Protein AF-A0A151JQE0-F1 (afdb_monomer)

Foldseek 3Di:
DDDPVPRDDDDLPDPCQVVQVADDAQPQQSGRDHPVVDDDDPCQAQQPRDPNHDPDPPRDDDDPVQQWDQDPPARDTDGPPDDDDPQWDQDPQVRDIDGVPDPSVDDDDDDPPPDDDDDDDDDDDDDDDDDDDDDDDDPPPVPVQEAWEKEKEKDWDWAFPDADPPDPPHTDTDTFKMKIFIDTPVCPPPPPQPDADPQVGRGIDMDGDNHLQVVLCVQQDDGSRYNAYEYEYAQCQVPVVVSNQCCVPPPDPQPFDKDFDDDVSTTQWIDGDRYIYHHCCVVVVDDPQCVCVVVVHDCPDRPDQDQRQQPDPVCPPDDDDDDDLVSRPQVPDDPVPRD

Solvent-accessible surface area (backbone atoms only — not comparable to full-atom values): 21527 Å² total; per-residue (Å²): 116,82,43,81,95,66,82,48,80,66,76,81,90,46,63,61,35,72,66,38,79,77,28,47,62,39,76,91,68,72,44,57,35,38,69,92,76,49,73,89,55,89,62,36,23,91,56,75,64,36,80,64,48,69,89,68,88,84,55,66,80,78,58,70,73,82,51,43,41,68,39,89,90,72,69,44,83,38,46,73,91,51,94,78,62,79,64,53,41,74,38,82,87,77,75,40,80,34,52,71,84,58,65,81,84,74,65,78,82,80,71,85,73,78,80,82,80,89,77,85,85,87,77,91,81,85,90,86,90,83,84,87,81,94,75,94,78,76,86,77,73,80,70,72,57,58,76,40,57,34,40,31,40,41,51,75,46,57,28,51,79,48,59,40,89,98,42,94,84,44,62,40,78,44,74,47,34,26,46,35,41,43,37,34,84,82,42,73,84,47,85,63,54,85,59,69,40,98,71,64,36,70,22,67,46,80,33,61,76,59,17,64,60,55,50,50,53,66,60,61,52,92,56,76,53,41,51,32,33,40,35,37,23,81,51,16,28,82,48,60,49,54,59,51,52,48,40,54,75,77,70,49,91,66,84,55,73,72,48,74,42,68,60,86,91,28,44,53,34,38,34,35,83,56,22,34,42,38,27,45,37,84,80,48,85,64,57,81,85,51,45,42,68,75,72,69,45,70,91,74,68,81,81,73,86,64,44,58,75,54,41,36,86,88,46,74,78,71,82,77,79,87,75,65,53,80,28,48,50,45,88,82,42,57,83,92,68,47,115

Organism: NCBI:txid471704

Mean predicted aligned error: 20.08 Å

Radius of gyration: 30.6 Å; Cα contacts (8 Å, |Δi|>4): 434; chains: 1; bounding box: 75×64×89 Å

Nearest PDB structures (foldseek):
  3iay-assembly1_A  TM=5.192E-01  e=1.402E-02  Saccharomyces cerevisiae
  7uy7-assembly1_E  TM=4.769E-01  e=1.991E-01  Tetrahymena thermophila
  6r9o-assembly1_A  TM=6.282E-01  e=6.424E+00  Saccharomyces cerevisiae S288C
  6hls-assembly1_I  TM=1.448E-01  e=4.820E-01  Saccharomyces cerevisiae S288C

Secondary structure (DSSP, 8-state):
-EEGGGTEE---S-HHHHTTTTSEEETTTTEEE-TTT----TTS-TTT--SSPP--TT-----GGGTEEE-TTT--EEETTS---TTEEEETTTTEEEETT--TT-PPP-----------------------------------TT-EEEEEEEEEEEE---B-TT-SS-BPPEEEEEEEEEEETTTTT---TTSPBTTTB--EEEE-SSHHHHHHHHHHS--SSEEEEEEEESSGGGTHHHHHHHHHHHT----SPPEEEEETTEEEEEEETTEEEEEGGGTS-S-GGGHHHHTT-------PPP-TTT--TTTTT--SSPPPGGGG-GGGS-GGG--

Sequence (339 aa):
MYYECKRHFNPILNVKAAAGSRGGYCVACNMGYRKDRGHRCTKKCPRCHAIPSCESPDAQLINVCESVKICNDCGRFVKLNSKHECEISYCKTCRSLQSSNHFCFMRPLRCKVVTENPGEGTSSATIQEDVTHASENEPKVKDKKRDRVAFVFYDFETRQDETYEGTENVKIHVPTLCVAHQICETCAEIDDMSVRCRWCGVREFIFRDNPVKQFVELVTRTTKCFKKIICIAHNAKAFDAQFILKYLVEESEITEEPRVILNGTKIIVMTVGNTEFIDSVNYLPMRLADLPKAFGLKDTSDKGNFPHLFNTRENQSYIGPILDARYYSPDQMKPEERM

pLDDT: mean 71.63, std 20.28, range [24.19, 98.06]

InterPro domains:
  IPR004868 DNA-directed DNA polymerase, family B, mitochondria/virus [PF03175] (229-334)
  IPR012337 Ribonuclease H-like superfamily [SSF53098] (151-317)
  IPR036397 Ribonuclease H superfamily [G3DSA:3.30.420.10] (145-332)

Structure (mmCIF, N/CA/C/O backbone):
data_AF-A0A151JQE0-F1
#
_entry.id   AF-A0A151JQE0-F1
#
loop_
_atom_site.group_PDB
_atom_site.id
_atom_site.type_symbol
_atom_site.label_atom_id
_atom_site.label_alt_id
_atom_site.label_comp_id
_atom_site.label_asym_id
_atom_site.label_entity_id
_atom_site.label_seq_id
_atom_site.pdbx_PDB_ins_code
_atom_site.Cartn_x
_atom_site.Cartn_y
_atom_site.Cartn_z
_atom_site.occupancy
_atom_site.B_iso_or_equiv
_atom_site.auth_seq_id
_atom_site.auth_comp_id
_atom_site.auth_asym_id
_atom_site.auth_atom_id
_atom_site.pdbx_PDB_model_num
ATOM 1 N N . MET A 1 1 ? -13.590 20.228 37.301 1.00 44.75 1 MET A N 1
ATOM 2 C CA . MET A 1 1 ? -12.883 20.814 38.459 1.00 44.75 1 MET A CA 1
ATOM 3 C C . MET A 1 1 ? -11.654 21.530 37.937 1.00 44.75 1 MET A C 1
ATOM 5 O O . MET A 1 1 ? -10.870 20.904 37.230 1.00 44.75 1 MET A O 1
ATOM 9 N N . TYR A 1 2 ? -11.545 22.828 38.203 1.00 34.66 2 TYR A N 1
ATOM 10 C CA . TYR A 1 2 ? -10.408 23.659 37.812 1.00 34.66 2 TYR A CA 1
ATOM 11 C C . TYR A 1 2 ? -9.238 23.385 38.767 1.00 34.66 2 TYR A C 1
ATOM 13 O O . TYR A 1 2 ? -9.424 23.432 39.980 1.00 34.66 2 TYR A O 1
ATOM 21 N N . TYR A 1 3 ? -8.069 23.028 38.229 1.00 36.81 3 TYR A N 1
ATOM 22 C CA . TYR A 1 3 ? -6.849 22.825 39.015 1.00 36.81 3 TYR A CA 1
ATOM 23 C C . TYR A 1 3 ? -5.955 24.054 38.862 1.00 36.81 3 TYR A C 1
ATOM 25 O O . TYR A 1 3 ? -5.263 24.224 37.855 1.00 36.81 3 TYR A O 1
ATOM 33 N N . GLU A 1 4 ? -5.983 24.902 39.884 1.00 33.91 4 GLU A N 1
ATOM 34 C CA . GLU A 1 4 ? -5.380 26.236 39.896 1.00 33.91 4 GLU A CA 1
ATOM 35 C C . GLU A 1 4 ? -3.857 26.205 39.673 1.00 33.91 4 GLU A C 1
ATOM 37 O O . GLU A 1 4 ? -3.320 27.021 38.928 1.00 33.91 4 GLU A O 1
ATOM 42 N N . CYS A 1 5 ? -3.170 25.168 40.166 1.00 38.44 5 CYS A N 1
ATOM 43 C CA . CYS A 1 5 ? -1.718 25.026 40.009 1.00 38.44 5 CYS A CA 1
ATOM 44 C C . CYS A 1 5 ? -1.245 24.716 38.577 1.00 38.44 5 CYS A C 1
ATOM 46 O O . CYS A 1 5 ? -0.045 24.753 38.325 1.00 38.44 5 CYS A O 1
ATOM 48 N N . LYS A 1 6 ? -2.139 24.350 37.645 1.00 41.25 6 LYS A N 1
ATOM 49 C CA . LYS A 1 6 ? -1.747 23.940 36.280 1.00 41.25 6 LYS A CA 1
ATOM 50 C C . LYS A 1 6 ? -2.365 24.773 35.160 1.00 41.25 6 LYS A C 1
ATOM 52 O O . LYS A 1 6 ? -2.080 24.478 34.005 1.00 41.25 6 LYS A O 1
ATOM 57 N N . ARG A 1 7 ? -3.206 25.773 35.475 1.00 40.00 7 ARG A N 1
ATOM 58 C CA . ARG A 1 7 ? -3.955 26.597 34.495 1.00 40.00 7 ARG A CA 1
ATOM 59 C C . ARG A 1 7 ? -4.549 25.776 33.333 1.00 40.00 7 ARG A C 1
ATOM 61 O O . ARG A 1 7 ? -4.567 26.222 32.193 1.00 40.00 7 ARG A O 1
ATOM 68 N N . HIS A 1 8 ? -5.019 24.559 33.612 1.00 33.91 8 HIS A N 1
ATOM 69 C CA . HIS A 1 8 ? -5.521 23.641 32.591 1.00 33.91 8 HIS A CA 1
ATOM 70 C C . HIS A 1 8 ? -6.847 23.032 33.039 1.00 33.91 8 HIS A C 1
ATOM 72 O O . HIS A 1 8 ? -6.992 22.581 34.180 1.00 33.91 8 HIS A O 1
ATOM 78 N N . PHE A 1 9 ? -7.818 22.987 32.129 1.00 45.75 9 PHE A N 1
ATOM 79 C CA . PHE A 1 9 ? -9.048 22.234 32.332 1.00 45.75 9 PHE A CA 1
ATOM 80 C C . PHE A 1 9 ? -8.793 20.775 31.960 1.00 45.75 9 PHE A C 1
ATOM 82 O O . PHE A 1 9 ? -8.322 20.486 30.864 1.00 45.75 9 PHE A O 1
ATOM 89 N N . ASN A 1 10 ? -9.111 19.845 32.860 1.00 45.84 10 ASN A N 1
ATOM 90 C CA . ASN A 1 10 ? -9.255 18.441 32.485 1.00 45.84 10 ASN A CA 1
ATOM 91 C C . ASN A 1 10 ? -10.740 18.180 32.215 1.00 45.84 10 ASN A C 1
ATOM 93 O O . ASN A 1 10 ? -11.514 18.063 33.174 1.00 45.84 10 ASN A O 1
ATOM 97 N N . PRO A 1 11 ? -11.166 18.143 30.939 1.00 43.59 11 PRO A N 1
ATOM 98 C CA . PRO A 1 11 ? -12.550 17.864 30.599 1.00 43.59 11 PRO A CA 1
ATOM 99 C C . PRO A 1 11 ? -12.928 16.448 31.041 1.00 43.59 11 PRO A C 1
ATOM 101 O O . PRO A 1 11 ? -12.119 15.517 31.013 1.00 43.59 11 PRO A O 1
ATOM 104 N N . ILE A 1 12 ? -14.180 16.279 31.463 1.00 53.56 12 ILE A N 1
ATOM 105 C CA . ILE A 1 12 ? -14.735 14.959 31.756 1.00 53.56 12 ILE A CA 1
ATOM 106 C C . ILE A 1 12 ? -14.879 14.225 30.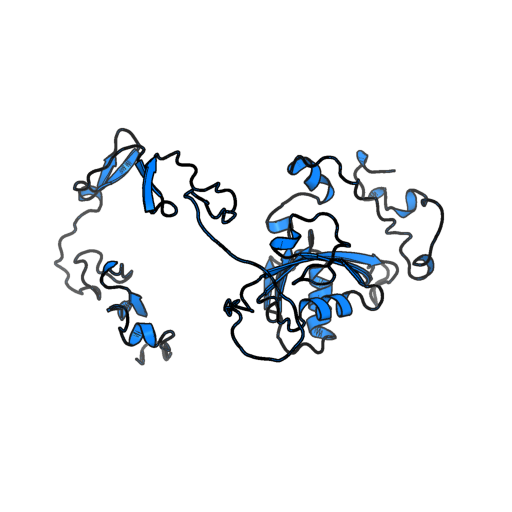420 1.00 53.56 12 ILE A C 1
ATOM 108 O O . ILE A 1 12 ? -15.833 14.442 29.681 1.00 53.56 12 ILE A O 1
ATOM 112 N N . LEU A 1 13 ? -13.929 13.341 30.114 1.00 52.47 13 LEU A N 1
ATOM 113 C CA . LEU A 1 13 ? -13.890 12.589 28.852 1.00 52.47 13 LEU A CA 1
ATOM 114 C C . LEU A 1 13 ? -15.018 11.550 28.733 1.00 52.47 13 LEU A C 1
ATOM 116 O O . LEU A 1 13 ? -15.264 11.009 27.659 1.00 52.47 13 LEU A O 1
ATOM 120 N N . ASN A 1 14 ? -15.696 11.230 29.840 1.00 56.44 14 ASN A N 1
ATOM 121 C CA . ASN A 1 14 ? -16.770 10.246 29.860 1.00 56.44 14 ASN A CA 1
ATOM 122 C C . ASN A 1 14 ? -17.837 10.601 30.905 1.00 56.44 14 ASN A C 1
ATOM 124 O O . ASN A 1 14 ? -17.723 10.268 32.086 1.00 56.44 14 ASN A O 1
ATOM 128 N N . VAL A 1 15 ? -18.906 11.249 30.443 1.00 59.94 15 VAL A N 1
ATOM 129 C CA . VAL A 1 15 ? -20.026 11.705 31.282 1.00 59.94 15 VAL A CA 1
ATOM 130 C C . VAL A 1 15 ? -20.739 10.534 31.969 1.00 59.94 15 VAL A C 1
ATOM 132 O O . VAL A 1 15 ? -21.107 10.641 33.134 1.00 59.94 15 VAL A O 1
ATOM 135 N N . LYS A 1 16 ? -20.857 9.368 31.313 1.00 57.38 16 LYS A N 1
ATOM 136 C CA . LYS A 1 16 ? -21.455 8.161 31.922 1.00 57.38 16 LYS A CA 1
ATOM 137 C C . LYS A 1 16 ? -20.630 7.615 33.089 1.00 57.38 16 LYS A C 1
ATOM 139 O O . LYS A 1 16 ? -21.211 7.105 34.047 1.00 57.38 16 LYS A O 1
ATOM 144 N N . ALA A 1 17 ? -19.302 7.709 32.999 1.00 52.91 17 ALA A N 1
ATOM 145 C CA . ALA A 1 17 ? -18.382 7.309 34.060 1.00 52.91 17 ALA A CA 1
ATOM 146 C C . ALA A 1 17 ? -18.406 8.294 35.239 1.00 52.91 17 ALA A C 1
ATOM 148 O O . ALA A 1 17 ? -18.417 7.855 36.386 1.00 52.91 17 ALA A O 1
ATOM 149 N N . ALA A 1 18 ? -18.465 9.601 34.965 1.00 57.38 18 ALA A N 1
ATOM 150 C CA . ALA A 1 18 ? -18.588 10.631 35.997 1.00 57.38 18 ALA A CA 1
ATOM 151 C C . ALA A 1 18 ? -19.953 10.597 36.710 1.00 57.38 18 ALA A C 1
ATOM 153 O O . ALA A 1 18 ? -20.016 10.788 37.918 1.00 57.38 18 ALA A O 1
ATOM 154 N N . ALA A 1 19 ? -21.031 10.274 35.989 1.00 61.84 19 ALA A N 1
ATOM 155 C CA . ALA A 1 19 ? -22.387 10.166 36.529 1.00 61.84 19 ALA A CA 1
ATOM 156 C C . ALA A 1 19 ? -22.657 8.863 37.318 1.00 61.84 19 ALA A C 1
ATOM 158 O O . ALA A 1 19 ? -23.797 8.594 37.684 1.00 61.84 19 ALA A O 1
ATOM 159 N N . GLY A 1 20 ? -21.652 8.003 37.537 1.00 56.28 20 GLY A N 1
ATOM 160 C CA . GLY A 1 20 ? -21.764 6.817 38.404 1.00 56.28 20 GLY A CA 1
ATOM 161 C C . GLY A 1 20 ? -22.712 5.705 37.921 1.00 56.28 20 GLY A C 1
ATOM 162 O O . GLY A 1 20 ? -22.927 4.716 38.617 1.00 56.28 20 GLY A O 1
ATOM 163 N N . SER A 1 21 ? -23.256 5.815 36.708 1.00 56.91 21 SER A N 1
ATOM 164 C CA . SER A 1 21 ? -24.366 4.976 36.218 1.00 56.91 21 SER A CA 1
ATOM 165 C C . SER A 1 21 ? -24.071 3.467 36.091 1.00 56.91 21 SER A C 1
ATOM 167 O O . SER A 1 21 ? -24.991 2.677 35.889 1.00 56.91 21 SER A O 1
ATOM 169 N N . ARG A 1 22 ? -22.807 3.030 36.212 1.00 54.81 22 ARG A N 1
ATOM 170 C CA . ARG A 1 22 ? -22.404 1.603 36.220 1.00 54.81 22 ARG A CA 1
ATOM 171 C C .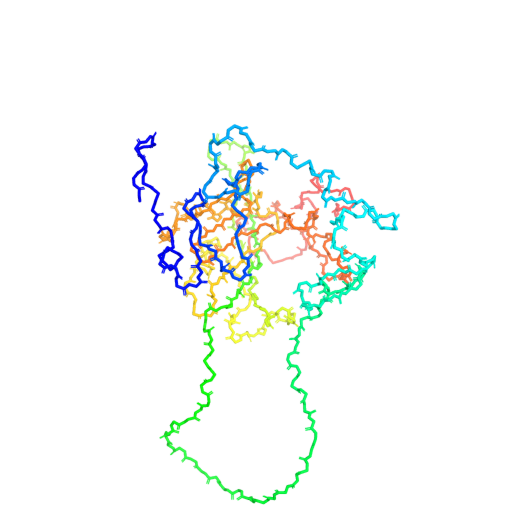 ARG A 1 22 ? -21.319 1.261 37.258 1.00 54.81 22 ARG A C 1
ATOM 173 O O . ARG A 1 22 ? -20.718 0.188 37.174 1.00 54.81 22 ARG A O 1
ATOM 180 N N . GLY A 1 23 ? -21.027 2.157 38.206 1.00 67.06 23 GLY A N 1
ATOM 181 C CA . GLY A 1 23 ? -19.937 1.976 39.170 1.00 67.06 23 GLY A CA 1
ATOM 182 C C . GLY A 1 23 ? -19.467 3.267 39.854 1.00 67.06 23 GLY A C 1
ATOM 183 O O . GLY A 1 23 ? -20.104 4.303 39.720 1.00 67.06 23 GLY A O 1
ATOM 184 N N . GLY A 1 24 ? -18.378 3.195 40.625 1.00 69.19 24 GLY A N 1
ATOM 185 C CA . GLY A 1 24 ? -17.790 4.354 41.310 1.00 69.19 24 GLY A CA 1
ATOM 186 C C . GLY A 1 24 ? -16.862 5.173 40.405 1.00 69.19 24 GLY A C 1
ATOM 187 O O . GLY A 1 24 ? -16.401 4.695 39.370 1.00 69.19 24 GLY A O 1
ATOM 188 N N . TYR A 1 25 ? -16.556 6.407 40.803 1.00 69.00 25 TYR A N 1
ATOM 189 C CA . TYR A 1 25 ? -15.598 7.276 40.113 1.00 69.00 25 TYR A CA 1
ATOM 190 C C . TYR A 1 25 ? -14.406 7.565 41.021 1.00 69.00 25 TYR A C 1
ATOM 192 O O . TYR A 1 25 ? -14.583 7.922 42.184 1.00 69.00 25 TYR A O 1
ATOM 200 N N . CYS A 1 26 ? -13.187 7.389 40.517 1.00 69.88 26 CYS A N 1
ATOM 201 C CA . CYS A 1 26 ? -11.984 7.729 41.263 1.00 69.88 26 CYS A CA 1
ATOM 202 C C . CYS A 1 26 ? -11.521 9.130 40.869 1.00 69.88 26 CYS A C 1
ATOM 204 O O . CYS A 1 26 ? -11.013 9.318 39.766 1.00 69.88 26 CYS A O 1
ATOM 206 N N . VAL A 1 27 ? -11.659 10.101 41.775 1.00 63.56 27 VAL A N 1
ATOM 207 C CA . VAL A 1 27 ? -11.239 11.495 41.536 1.00 63.56 27 VAL A CA 1
ATOM 208 C C . VAL A 1 27 ? -9.720 11.589 41.364 1.00 63.56 27 VAL A C 1
ATOM 210 O O . VAL A 1 27 ? -9.239 12.226 40.433 1.00 63.56 27 VAL A O 1
ATOM 213 N N . ALA A 1 28 ? -8.952 10.878 42.195 1.00 61.38 28 ALA A N 1
ATOM 214 C CA . ALA A 1 28 ? -7.488 10.923 42.173 1.00 61.38 28 ALA A CA 1
ATOM 215 C C . ALA A 1 28 ? -6.880 10.382 40.864 1.00 61.38 28 ALA A C 1
ATOM 217 O O . ALA A 1 28 ? -5.872 10.907 40.380 1.00 61.38 28 ALA A O 1
ATOM 218 N N . CYS A 1 29 ? -7.505 9.341 40.307 1.00 65.25 29 CYS A N 1
ATOM 219 C CA . CYS A 1 29 ? -7.107 8.681 39.065 1.00 65.25 29 CYS A CA 1
ATOM 220 C C . CYS A 1 29 ? -7.929 9.159 37.840 1.00 65.25 29 CYS A C 1
ATOM 222 O O . CYS A 1 29 ? -7.679 8.701 36.729 1.00 65.25 29 CYS A O 1
ATOM 224 N N . ASN A 1 30 ? -8.893 10.066 38.042 1.00 62.69 30 ASN A N 1
ATOM 225 C CA . ASN A 1 30 ? -9.818 10.625 37.048 1.00 62.69 30 ASN A CA 1
ATOM 226 C C . ASN A 1 30 ? -10.448 9.580 36.099 1.00 62.69 30 ASN A C 1
ATOM 228 O O . ASN A 1 30 ? -10.496 9.772 34.885 1.00 62.69 30 ASN A O 1
ATOM 232 N N . MET A 1 31 ? -10.897 8.445 36.648 1.00 63.97 31 MET A N 1
ATOM 233 C CA . MET A 1 31 ? -11.411 7.310 35.872 1.00 63.97 31 MET A CA 1
ATOM 234 C C . MET A 1 31 ? -12.589 6.632 36.581 1.00 63.97 31 MET A C 1
ATOM 236 O O . MET A 1 31 ? -12.582 6.454 37.802 1.00 63.97 31 MET A O 1
ATOM 240 N N . GLY A 1 32 ? -13.592 6.212 35.806 1.00 63.28 32 GLY A N 1
ATOM 241 C CA . GLY A 1 32 ? -14.686 5.376 36.302 1.00 63.28 32 GLY A CA 1
ATOM 242 C C . GLY A 1 32 ? -14.256 3.924 36.502 1.00 63.28 32 GLY A C 1
ATOM 243 O O . GLY A 1 32 ? -13.465 3.385 35.731 1.00 63.28 32 GLY A O 1
ATOM 244 N N . TYR A 1 33 ? -14.808 3.270 37.516 1.00 68.88 33 TYR A N 1
ATOM 245 C CA . TYR A 1 33 ? -14.561 1.866 37.824 1.00 68.88 33 TYR A CA 1
ATOM 246 C C . TYR A 1 33 ? -15.847 1.166 38.246 1.00 68.88 33 TYR A C 1
ATOM 248 O O . TYR A 1 33 ? -16.807 1.803 38.667 1.00 68.88 33 TYR A O 1
ATOM 256 N N . ARG A 1 34 ? -15.888 -0.164 38.155 1.00 64.06 34 ARG A N 1
ATOM 257 C CA . ARG A 1 34 ? -17.056 -0.930 38.603 1.00 64.06 34 ARG A CA 1
ATOM 258 C C . ARG A 1 34 ? -16.891 -1.359 40.063 1.00 64.06 34 ARG A C 1
ATOM 260 O O . ARG A 1 34 ? -15.804 -1.789 40.443 1.00 64.06 34 ARG A O 1
ATOM 267 N N . LYS A 1 35 ? -17.950 -1.245 40.878 1.00 59.81 35 LYS A N 1
ATOM 268 C CA . LYS A 1 35 ? -17.901 -1.583 42.318 1.00 59.81 35 LYS A CA 1
ATOM 269 C C . LYS A 1 35 ? -17.555 -3.059 42.564 1.00 59.81 35 LYS A C 1
ATOM 271 O O . LYS A 1 35 ? -16.808 -3.344 43.488 1.00 59.81 35 LYS A O 1
ATOM 276 N 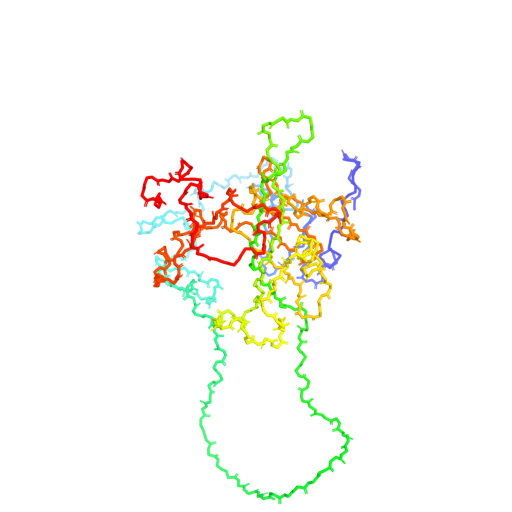N . ASP A 1 36 ? -18.034 -3.961 41.708 1.00 57.97 36 ASP A N 1
ATOM 277 C CA . ASP A 1 36 ? -17.800 -5.415 41.771 1.00 57.97 36 ASP A CA 1
ATOM 278 C C . ASP A 1 36 ? -16.333 -5.808 41.533 1.00 57.97 36 ASP A C 1
ATOM 280 O O . ASP A 1 36 ? -15.840 -6.764 42.120 1.00 57.97 36 ASP A O 1
ATOM 284 N N . ARG A 1 37 ? -15.615 -5.066 40.683 1.00 58.12 37 ARG A N 1
ATOM 285 C CA . ARG A 1 37 ? -14.199 -5.333 40.365 1.00 58.12 37 ARG A CA 1
ATOM 286 C C . ARG A 1 37 ? -13.221 -4.511 41.199 1.00 58.12 37 ARG A C 1
ATOM 288 O O . ARG A 1 37 ? -12.019 -4.775 41.160 1.00 58.12 37 ARG A O 1
ATOM 295 N N . GLY A 1 38 ? -13.726 -3.513 41.923 1.00 56.97 38 GLY A N 1
ATOM 296 C CA . GLY A 1 38 ? -12.916 -2.510 42.600 1.00 56.97 38 GLY A CA 1
ATOM 297 C C . GLY A 1 38 ? -12.062 -1.682 41.631 1.00 56.97 38 GLY A C 1
ATOM 298 O O . GLY A 1 38 ? -12.109 -1.827 40.408 1.00 56.97 38 GLY A O 1
ATOM 299 N N . HIS A 1 39 ? -11.258 -0.784 42.191 1.00 68.50 39 HIS A N 1
ATOM 300 C CA . HIS A 1 39 ? -10.303 0.029 41.446 1.00 68.50 39 HIS A CA 1
ATOM 301 C C . HIS A 1 39 ? -8.958 0.030 42.156 1.00 68.50 39 HIS A C 1
ATOM 303 O O . HIS A 1 39 ? -8.867 0.393 43.327 1.00 68.50 39 HIS A O 1
ATOM 309 N N . ARG A 1 40 ? -7.895 -0.352 41.441 1.00 62.12 40 ARG A N 1
ATOM 310 C CA . ARG A 1 40 ? -6.524 -0.102 41.894 1.00 62.12 40 ARG A CA 1
ATOM 311 C C . ARG A 1 40 ? -6.138 1.309 41.468 1.00 62.12 40 ARG A C 1
ATOM 313 O O . ARG A 1 40 ? -5.738 1.502 40.324 1.00 62.12 40 ARG A O 1
ATOM 320 N N . CYS A 1 41 ? -6.277 2.281 42.368 1.00 64.81 41 CYS A N 1
ATOM 321 C CA . CYS A 1 41 ? -5.757 3.618 42.093 1.00 64.81 41 CYS A CA 1
ATOM 322 C C . CYS A 1 41 ? -4.240 3.626 42.278 1.00 64.81 41 CYS A C 1
ATOM 324 O O . CYS A 1 41 ? -3.729 3.168 43.298 1.00 64.81 41 CYS A O 1
ATOM 326 N N . THR A 1 42 ? -3.527 4.179 41.303 1.00 62.38 42 THR A N 1
ATOM 327 C CA . THR A 1 42 ? -2.074 4.386 41.353 1.00 62.38 42 THR A CA 1
ATOM 328 C C . THR A 1 42 ? -1.665 5.440 42.382 1.00 62.38 42 THR A C 1
ATOM 330 O O . THR A 1 42 ? -0.517 5.458 42.802 1.00 62.38 42 THR A O 1
ATOM 333 N N . LYS A 1 43 ? -2.606 6.280 42.840 1.00 62.47 43 LYS A N 1
ATOM 334 C CA . LYS A 1 43 ? -2.412 7.270 43.919 1.00 62.47 43 LYS A CA 1
ATOM 335 C C . LYS A 1 43 ? -2.871 6.787 45.301 1.00 62.47 43 LYS A C 1
ATOM 337 O O . LYS A 1 43 ? -3.166 7.593 46.180 1.00 62.47 43 LYS A O 1
ATOM 342 N N . LYS A 1 44 ? -3.013 5.474 45.471 1.00 63.81 44 LYS A N 1
ATOM 343 C CA . LYS A 1 44 ? -3.325 4.845 46.755 1.00 63.81 44 LYS A CA 1
ATOM 344 C C . LYS A 1 44 ? -2.106 4.968 47.670 1.00 63.81 44 LYS A C 1
ATOM 346 O O . LYS A 1 44 ? -0.996 4.720 47.206 1.00 63.81 44 LYS A O 1
ATOM 351 N N . CYS A 1 45 ? -2.301 5.304 48.946 1.00 54.00 45 CYS A N 1
ATOM 352 C CA . CYS A 1 45 ? -1.176 5.319 49.881 1.00 54.00 45 CYS A CA 1
ATOM 353 C C . CYS A 1 45 ? -0.534 3.918 49.917 1.00 54.00 45 CYS A C 1
ATOM 355 O O . CYS A 1 45 ? -1.243 2.936 50.186 1.00 54.00 45 CYS A O 1
ATOM 357 N N . PRO A 1 46 ? 0.778 3.792 49.649 1.00 50.53 46 PRO A N 1
ATOM 358 C CA . PRO A 1 46 ? 1.459 2.502 49.691 1.00 50.53 46 PRO A CA 1
ATOM 359 C C . PRO A 1 46 ? 1.516 1.933 51.114 1.00 50.53 46 PRO A C 1
ATOM 361 O O . PRO A 1 46 ? 1.694 0.731 51.262 1.00 50.53 46 PRO A O 1
ATOM 364 N N . ARG A 1 47 ? 1.315 2.781 52.137 1.00 50.56 47 ARG A N 1
ATOM 365 C CA . ARG A 1 47 ? 1.327 2.411 53.558 1.00 50.56 47 ARG A CA 1
ATOM 366 C C . ARG A 1 47 ? -0.065 2.040 54.082 1.00 50.56 47 ARG A C 1
ATOM 368 O O . ARG A 1 47 ? -0.303 0.897 54.432 1.00 50.56 47 ARG A O 1
ATOM 375 N N . CYS A 1 48 ? -1.012 2.983 54.083 1.00 56.84 48 CYS A N 1
ATOM 376 C CA . CYS A 1 48 ? -2.338 2.805 54.701 1.00 56.84 48 CYS A CA 1
ATOM 377 C C . CYS A 1 48 ? -3.432 2.338 53.725 1.00 56.84 48 CYS A C 1
ATOM 379 O O . CYS A 1 48 ? -4.573 2.114 54.118 1.00 56.84 48 CYS A O 1
ATOM 381 N N . HIS A 1 49 ? -3.132 2.251 52.425 1.00 55.16 49 HIS A N 1
ATOM 382 C CA . HIS A 1 49 ? -4.092 1.866 51.393 1.00 55.16 49 HIS A CA 1
ATOM 383 C C . HIS A 1 49 ? -5.330 2.783 51.216 1.00 55.16 49 HIS A C 1
ATOM 385 O O . HIS A 1 49 ? -6.207 2.463 50.408 1.00 55.16 49 HIS A O 1
ATOM 391 N N . ALA A 1 50 ? -5.379 3.942 51.876 1.00 54.84 50 ALA A N 1
ATOM 392 C CA . ALA A 1 50 ? -6.422 4.947 51.676 1.00 54.84 50 ALA A CA 1
ATOM 393 C C . ALA A 1 50 ? -6.354 5.597 50.278 1.00 54.84 50 ALA A C 1
ATOM 395 O O . ALA A 1 50 ? -5.284 5.676 49.656 1.00 54.84 50 ALA A O 1
ATOM 396 N N . ILE A 1 51 ? -7.519 6.037 49.782 1.00 58.69 51 ILE A N 1
ATOM 397 C CA . ILE A 1 51 ? -7.679 6.798 48.534 1.00 58.69 51 ILE A CA 1
ATOM 398 C C . ILE A 1 51 ? -8.517 8.052 48.845 1.00 58.69 51 ILE A C 1
ATOM 400 O O . ILE A 1 51 ? -9.680 7.887 49.217 1.00 58.69 51 ILE A O 1
ATOM 404 N N . PRO A 1 52 ? -7.994 9.277 48.631 1.00 58.31 52 PRO A N 1
ATOM 405 C CA . PRO A 1 52 ? -6.624 9.610 48.210 1.00 58.31 52 PRO A CA 1
ATOM 406 C C . PRO A 1 52 ? -5.568 9.249 49.276 1.00 58.31 52 PRO A C 1
ATOM 408 O O . PRO A 1 52 ? -5.913 8.843 50.383 1.00 58.31 52 PRO A O 1
ATOM 411 N N . SER A 1 53 ? -4.280 9.315 48.916 1.00 59.66 53 SER A N 1
ATOM 412 C CA . SER A 1 53 ? -3.177 8.964 49.823 1.00 59.66 53 SER A CA 1
ATOM 413 C C . SER A 1 53 ? -3.253 9.759 51.133 1.00 59.66 53 SER A C 1
ATOM 415 O O . SER A 1 53 ? -3.337 10.980 51.087 1.00 59.66 53 SER A O 1
ATOM 417 N N . CYS A 1 54 ? -3.218 9.070 52.281 1.00 59.44 54 CYS A N 1
ATOM 418 C CA . CYS A 1 54 ? -3.172 9.701 53.602 1.00 59.44 54 CYS A CA 1
ATOM 419 C C . CYS A 1 54 ? -1.839 10.459 53.799 1.00 59.44 54 CYS A C 1
ATOM 421 O O . CYS A 1 54 ? -0.799 9.979 53.348 1.00 59.44 54 CYS A O 1
ATOM 423 N N . GLU A 1 55 ? -1.869 11.613 54.477 1.00 55.94 55 GLU A N 1
ATOM 424 C CA . GLU A 1 55 ? -0.683 12.432 54.814 1.00 55.94 55 GLU A CA 1
ATOM 425 C C . GLU A 1 55 ? -0.056 12.057 56.176 1.00 55.94 55 GLU A C 1
ATOM 427 O O . GLU A 1 55 ? 0.870 12.712 56.642 1.00 55.94 55 GLU A O 1
ATOM 432 N N . SER A 1 56 ? -0.540 10.997 56.835 1.00 52.97 56 SER A N 1
ATOM 433 C CA . SER A 1 56 ? -0.121 10.637 58.195 1.00 52.97 56 SER A CA 1
ATOM 434 C C . SER A 1 56 ? 1.267 9.960 58.233 1.00 52.97 56 SER A C 1
ATOM 436 O O . SER A 1 56 ? 1.441 8.925 57.573 1.00 52.97 56 SER A O 1
ATOM 438 N N . PRO A 1 57 ? 2.222 10.449 59.050 1.00 52.12 57 PRO A N 1
ATOM 439 C CA . PRO A 1 57 ? 3.554 9.850 59.202 1.00 52.12 57 PRO A CA 1
ATOM 440 C C . PRO A 1 57 ? 3.571 8.446 59.837 1.00 52.12 57 PRO A C 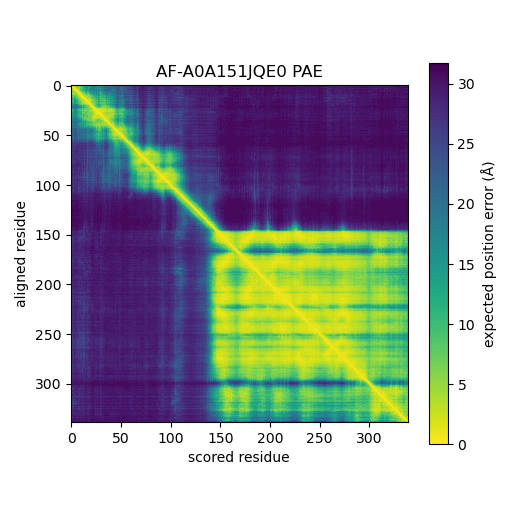1
ATOM 442 O O . PRO A 1 57 ? 4.472 7.668 59.528 1.00 52.12 57 PRO A O 1
ATOM 445 N N . ASP A 1 58 ? 2.561 8.088 60.639 1.00 53.28 58 ASP A N 1
ATOM 446 C CA . ASP A 1 58 ? 2.605 6.937 61.567 1.00 53.28 58 ASP A CA 1
ATOM 447 C C . ASP A 1 58 ? 1.992 5.618 61.048 1.00 53.28 58 ASP A C 1
ATOM 449 O O . ASP A 1 58 ? 1.616 4.735 61.819 1.00 53.28 58 ASP A O 1
ATOM 453 N N . ALA A 1 59 ? 1.873 5.431 59.731 1.00 45.78 59 ALA A N 1
ATOM 454 C CA . ALA A 1 59 ? 1.358 4.176 59.173 1.00 45.78 59 ALA A CA 1
ATOM 455 C C . ALA A 1 59 ? 2.459 3.094 59.091 1.00 45.78 59 ALA A C 1
ATOM 457 O O . ALA A 1 59 ? 3.402 3.231 58.306 1.00 45.78 59 ALA A O 1
ATOM 458 N N . GLN A 1 60 ? 2.315 2.009 59.867 1.00 49.88 60 GLN A N 1
ATOM 459 C CA . GLN A 1 60 ? 3.234 0.859 59.890 1.00 49.88 60 GLN A CA 1
ATOM 460 C C . GLN A 1 60 ? 3.389 0.197 58.506 1.00 49.88 60 GLN A C 1
ATOM 462 O O . GLN A 1 60 ? 2.416 -0.040 57.787 1.00 49.88 60 GLN A O 1
ATOM 467 N N . LEU A 1 61 ? 4.641 -0.094 58.138 1.00 45.22 61 LEU A N 1
ATOM 468 C CA . LEU A 1 61 ? 5.044 -0.764 56.900 1.00 45.22 61 LEU A CA 1
ATOM 469 C C . LEU A 1 61 ? 4.696 -2.257 56.958 1.00 45.22 61 LEU A C 1
ATOM 471 O O . LEU A 1 61 ? 5.273 -2.979 57.760 1.00 45.22 61 LEU A O 1
ATOM 475 N N . ILE A 1 62 ? 3.829 -2.731 56.061 1.00 50.94 62 ILE A N 1
ATOM 476 C CA . ILE A 1 62 ? 3.742 -4.164 55.746 1.00 50.94 62 ILE A CA 1
ATOM 477 C C . ILE A 1 62 ? 4.684 -4.402 54.568 1.00 50.94 62 ILE A C 1
ATOM 479 O O . ILE A 1 62 ? 4.434 -3.919 53.458 1.00 50.94 62 ILE A O 1
ATOM 483 N N . ASN A 1 63 ? 5.796 -5.097 54.802 1.00 54.34 63 ASN A N 1
ATOM 484 C CA . ASN A 1 63 ? 6.747 -5.394 53.738 1.00 54.34 63 ASN A CA 1
ATOM 485 C C . ASN A 1 63 ? 6.122 -6.396 52.762 1.00 54.34 63 ASN A C 1
ATOM 487 O O . ASN A 1 63 ? 5.516 -7.385 53.163 1.00 54.34 63 ASN A O 1
ATOM 491 N N . VAL A 1 64 ? 6.294 -6.167 51.456 1.00 51.91 64 VAL A N 1
ATOM 492 C CA . VAL A 1 64 ? 5.763 -7.046 50.394 1.00 51.91 64 VAL A CA 1
ATOM 493 C C . VAL A 1 64 ? 6.150 -8.509 50.642 1.00 51.91 64 VAL A C 1
ATOM 495 O O . VAL A 1 64 ? 5.324 -9.398 50.427 1.00 51.91 64 VAL A O 1
ATOM 498 N N . CYS A 1 65 ? 7.349 -8.735 51.184 1.00 53.44 65 CYS A N 1
ATOM 499 C CA . CYS A 1 65 ? 7.903 -10.032 51.572 1.00 53.44 65 CYS A CA 1
ATOM 500 C C . CYS A 1 65 ? 7.042 -10.810 52.586 1.00 53.44 65 CYS A C 1
ATOM 502 O O . CYS A 1 65 ? 7.063 -12.033 52.576 1.00 53.44 65 CYS A O 1
ATOM 504 N N . GLU A 1 66 ? 6.243 -10.135 53.416 1.00 56.66 66 GLU A N 1
ATOM 505 C CA . GLU A 1 66 ? 5.354 -10.761 54.410 1.00 56.66 66 GLU A CA 1
ATOM 506 C C . GLU A 1 66 ? 3.995 -11.166 53.818 1.00 56.66 66 GLU A C 1
ATOM 508 O O . GLU A 1 66 ? 3.171 -11.787 54.483 1.00 56.66 66 GLU A O 1
ATOM 513 N N . SER A 1 67 ? 3.732 -10.810 52.555 1.00 59.81 67 SER A N 1
ATOM 514 C CA . SER A 1 67 ? 2.439 -11.032 51.893 1.00 59.81 67 SER A CA 1
ATOM 515 C C . SER A 1 67 ? 2.488 -12.060 50.756 1.00 59.81 67 SER A C 1
ATOM 517 O O . SER A 1 67 ? 1.435 -12.491 50.267 1.00 59.81 67 SER A O 1
ATOM 519 N N . VAL A 1 68 ? 3.691 -12.483 50.344 1.00 63.31 68 VAL A N 1
ATOM 520 C CA . VAL A 1 68 ? 3.923 -13.408 49.227 1.00 63.31 68 VAL A CA 1
ATOM 521 C C . VAL A 1 68 ? 4.978 -14.463 49.570 1.00 63.31 68 VAL A C 1
ATOM 523 O O . VAL A 1 68 ? 5.948 -14.178 50.256 1.00 63.31 68 VAL A O 1
ATOM 526 N N . LYS A 1 69 ? 4.804 -15.681 49.056 1.00 74.25 69 LYS A N 1
ATOM 527 C CA . LYS A 1 69 ? 5.789 -16.770 49.071 1.00 74.25 69 LYS A CA 1
ATOM 528 C C . LYS A 1 69 ? 6.032 -17.252 47.642 1.00 74.25 69 LYS A C 1
ATOM 530 O O . LYS A 1 69 ? 5.158 -17.106 46.788 1.00 74.25 69 LYS A O 1
ATOM 535 N N . ILE A 1 70 ? 7.196 -17.827 47.370 1.00 73.00 70 ILE A N 1
ATOM 536 C CA . ILE A 1 70 ? 7.460 -18.517 46.103 1.00 73.00 70 ILE A CA 1
ATOM 537 C C . ILE A 1 70 ? 6.994 -19.964 46.272 1.00 73.00 70 ILE A C 1
ATOM 539 O O . ILE A 1 70 ? 7.282 -20.598 47.285 1.00 73.00 70 ILE A O 1
ATOM 543 N N . CYS A 1 71 ? 6.209 -20.471 45.326 1.00 73.81 71 CYS A N 1
ATOM 544 C CA . CYS A 1 71 ? 5.863 -21.886 45.299 1.00 73.81 71 CYS A CA 1
ATOM 545 C C . CYS A 1 71 ? 7.103 -22.708 44.925 1.00 73.81 71 CYS A C 1
ATOM 547 O O . CYS A 1 71 ? 7.697 -22.460 43.877 1.00 73.81 71 CYS A O 1
ATOM 549 N N . ASN A 1 72 ? 7.461 -23.689 45.753 1.00 72.94 72 ASN A N 1
ATOM 550 C CA . ASN A 1 72 ? 8.652 -24.514 45.538 1.00 72.94 72 ASN A CA 1
ATOM 551 C C . ASN A 1 72 ? 8.551 -25.408 44.291 1.00 72.94 72 ASN A C 1
ATOM 553 O O . ASN A 1 72 ? 9.578 -25.715 43.700 1.00 72.94 72 ASN A O 1
ATOM 557 N N . ASP A 1 73 ? 7.338 -25.763 43.857 1.00 65.94 73 ASP A N 1
ATOM 558 C CA . ASP A 1 73 ? 7.146 -26.706 42.747 1.00 65.94 73 ASP A CA 1
ATOM 559 C C . ASP A 1 73 ? 7.088 -26.014 41.375 1.00 65.94 73 ASP A C 1
ATOM 561 O O . ASP A 1 73 ? 7.519 -26.579 40.376 1.00 65.94 73 ASP A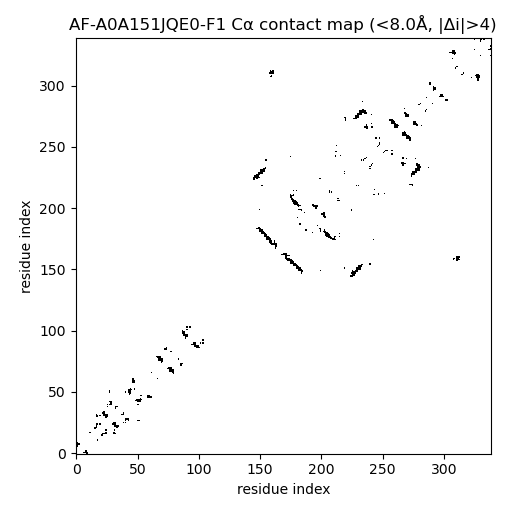 O 1
ATOM 565 N N . CYS A 1 74 ? 6.565 -24.780 41.298 1.00 72.12 74 CYS A N 1
ATOM 566 C CA . CYS A 1 74 ? 6.409 -24.063 40.021 1.00 72.12 74 CYS A CA 1
ATOM 567 C C . CYS A 1 74 ? 7.102 -22.691 39.953 1.00 72.12 74 CYS A C 1
ATOM 569 O O . CYS A 1 74 ? 6.981 -21.989 38.947 1.00 72.12 74 CYS A O 1
ATOM 571 N N . GLY A 1 75 ? 7.775 -22.260 41.025 1.00 66.75 75 GLY A N 1
ATOM 572 C CA . GLY A 1 75 ? 8.532 -21.004 41.079 1.00 66.75 75 GLY A CA 1
ATOM 573 C C . GLY A 1 75 ? 7.689 -19.723 41.030 1.00 66.75 75 GLY A C 1
ATOM 574 O O . GLY A 1 75 ? 8.237 -18.628 40.906 1.00 66.75 75 GLY A O 1
ATOM 575 N N . ARG A 1 76 ? 6.352 -19.808 41.111 1.00 68.75 76 ARG A N 1
ATOM 576 C CA . ARG A 1 76 ? 5.466 -18.633 41.026 1.00 68.75 76 ARG A CA 1
ATOM 577 C C . ARG A 1 76 ? 5.313 -17.921 42.368 1.00 68.75 76 ARG A C 1
ATOM 579 O O . ARG A 1 76 ? 5.179 -18.556 43.412 1.00 68.75 76 ARG A O 1
ATOM 586 N N . PHE A 1 77 ? 5.231 -16.592 42.315 1.00 66.69 77 PHE A N 1
ATOM 587 C CA . PHE A 1 77 ? 4.850 -15.756 43.454 1.00 66.69 77 PHE A CA 1
ATOM 588 C C . PHE A 1 77 ? 3.369 -15.956 43.790 1.00 66.69 77 PHE A C 1
ATOM 590 O O . PHE A 1 77 ? 2.487 -15.641 42.988 1.00 66.69 77 PHE A O 1
ATOM 597 N N . VAL A 1 78 ? 3.089 -16.455 44.990 1.00 71.56 78 VAL A N 1
ATOM 598 C CA . VAL A 1 78 ? 1.739 -16.725 45.495 1.00 71.56 78 VAL A CA 1
ATOM 599 C C . VAL A 1 78 ? 1.523 -15.976 46.802 1.00 71.56 78 VAL A C 1
ATOM 601 O O . VAL A 1 78 ? 2.459 -15.764 47.565 1.00 71.56 78 VAL A O 1
ATOM 604 N N . LYS A 1 79 ? 0.295 -15.544 47.089 1.00 72.69 79 LYS A N 1
ATOM 605 C CA . LYS A 1 79 ? 0.014 -14.884 48.371 1.00 72.69 79 LYS A CA 1
ATOM 606 C C . LYS A 1 79 ? 0.017 -15.919 49.492 1.00 72.69 79 LYS A C 1
ATOM 608 O O . LYS A 1 79 ? -0.486 -17.024 49.293 1.00 72.69 79 LYS A O 1
ATOM 613 N N . LEU A 1 80 ? 0.510 -15.549 50.674 1.00 64.31 80 LEU A N 1
ATOM 614 C CA . LEU A 1 80 ? 0.577 -16.449 51.838 1.00 64.31 80 LEU A CA 1
ATOM 615 C C . LEU A 1 80 ? -0.781 -17.086 52.184 1.00 64.31 80 LEU A C 1
ATOM 617 O O . LEU A 1 80 ? -0.839 -18.279 52.464 1.00 64.31 80 LEU A O 1
ATOM 621 N N . ASN A 1 81 ? -1.870 -16.325 52.034 1.00 62.12 81 ASN A N 1
ATOM 622 C CA . ASN A 1 81 ? -3.231 -16.765 52.364 1.00 62.12 81 ASN A CA 1
ATOM 623 C C . ASN A 1 81 ? -4.051 -17.258 51.155 1.00 62.12 81 ASN A C 1
ATOM 625 O O . ASN A 1 81 ? -5.254 -17.478 51.285 1.00 62.12 81 ASN A O 1
ATOM 629 N N . SER A 1 82 ? -3.457 -17.399 49.962 1.00 64.69 82 SER A N 1
ATOM 630 C CA . SER A 1 82 ? -4.175 -17.923 48.788 1.00 64.69 82 SER A CA 1
ATOM 631 C C . SER A 1 82 ? -3.862 -19.397 48.558 1.00 64.69 82 SER A C 1
ATOM 633 O O . SER A 1 82 ? -2.689 -19.762 48.472 1.00 64.69 82 SER A O 1
ATOM 635 N N . LYS A 1 83 ? -4.901 -20.223 48.372 1.00 63.09 83 LYS A N 1
ATOM 636 C CA . LYS A 1 83 ? -4.745 -21.581 47.838 1.00 63.09 83 LYS A CA 1
ATOM 637 C C . LYS A 1 83 ? -4.189 -21.480 46.415 1.00 63.09 83 LYS A C 1
ATOM 639 O O . LYS A 1 83 ? -4.804 -20.854 45.553 1.00 63.09 83 LYS A O 1
ATOM 644 N N . HIS A 1 84 ? -3.002 -22.033 46.212 1.00 72.94 84 HIS A N 1
ATOM 645 C CA . HIS A 1 84 ? -2.336 -22.122 44.922 1.00 72.94 84 HIS A CA 1
ATOM 646 C C . HIS A 1 84 ? -2.288 -23.588 44.508 1.00 72.94 84 HIS A C 1
ATOM 648 O O . HIS A 1 84 ? -1.857 -24.421 45.299 1.00 72.94 84 HIS A O 1
ATOM 654 N N . GLU A 1 85 ? -2.697 -23.870 43.277 1.00 74.62 85 GLU A N 1
ATOM 655 C CA . GLU A 1 85 ? -2.511 -25.168 42.636 1.00 74.62 85 GLU A CA 1
ATOM 656 C C . GLU A 1 85 ? -1.525 -24.992 41.481 1.00 74.62 85 GLU A C 1
ATOM 658 O O . GLU A 1 85 ? -1.703 -24.123 40.615 1.00 74.62 85 GLU A O 1
ATOM 663 N N . CYS A 1 86 ? -0.453 -25.781 41.511 1.00 69.25 86 CYS A N 1
ATOM 664 C CA . CYS A 1 86 ? 0.554 -25.812 40.460 1.00 69.25 86 CYS A CA 1
ATOM 665 C C . CYS A 1 86 ? -0.078 -26.268 39.147 1.00 69.25 86 CYS A C 1
ATOM 667 O O . CYS A 1 86 ? -1.061 -27.000 39.141 1.00 69.25 86 CYS A O 1
ATOM 669 N N . GLU A 1 87 ? 0.472 -25.791 38.031 1.00 66.69 87 GLU A N 1
ATOM 670 C CA . GLU A 1 87 ? 0.023 -26.164 36.682 1.00 66.69 87 GLU A CA 1
ATOM 671 C C . GLU A 1 87 ? -1.425 -25.796 36.342 1.00 66.69 87 GLU A C 1
ATOM 673 O O . GLU A 1 87 ? -1.881 -26.124 35.257 1.00 66.69 87 GLU A O 1
ATOM 678 N N . ILE A 1 88 ? -2.144 -25.058 37.191 1.00 73.56 88 ILE A N 1
ATOM 679 C CA . ILE A 1 88 ? -3.506 -24.602 36.912 1.00 73.56 88 ILE A CA 1
ATOM 680 C C . ILE A 1 88 ? -3.528 -23.073 36.847 1.00 73.56 88 ILE A C 1
ATOM 682 O O . ILE A 1 88 ? -2.989 -22.352 37.689 1.00 73.56 88 ILE A O 1
ATOM 686 N N . SER A 1 89 ? -4.129 -22.543 35.787 1.00 69.00 89 SER A N 1
ATOM 687 C CA . SER A 1 89 ? -4.281 -21.114 35.542 1.00 69.00 89 SER A CA 1
ATOM 688 C C . SER A 1 89 ? -5.657 -20.806 34.962 1.00 69.00 89 SER A C 1
ATOM 690 O O . SER A 1 89 ? -6.257 -21.599 34.243 1.00 69.00 89 SER A O 1
ATOM 692 N N . TYR A 1 90 ? -6.199 -19.638 35.291 1.00 73.12 90 TYR A N 1
ATOM 693 C CA . TYR A 1 90 ? -7.505 -19.229 34.786 1.00 73.12 90 TYR A CA 1
ATOM 694 C C . TYR A 1 90 ? -7.403 -18.762 33.321 1.00 73.12 90 TYR A C 1
ATOM 696 O O . TYR A 1 90 ? -6.843 -17.694 33.056 1.00 73.12 90 TYR A O 1
ATOM 704 N N . CYS A 1 91 ? -7.971 -19.511 32.362 1.00 72.25 91 CYS A N 1
ATOM 705 C CA . CYS A 1 91 ? -8.036 -19.074 30.958 1.00 72.25 91 CYS A CA 1
ATOM 706 C C . CYS A 1 91 ? -9.190 -18.075 30.789 1.00 72.25 91 CYS A C 1
ATOM 708 O O . CYS A 1 91 ? -10.366 -18.414 30.927 1.00 72.25 91 CYS A O 1
ATOM 710 N N . LYS A 1 92 ? -8.866 -16.829 30.416 1.00 68.00 92 LYS A N 1
ATOM 711 C CA . LYS A 1 92 ? -9.864 -15.772 30.147 1.00 68.00 92 LYS A CA 1
ATOM 712 C C . LYS A 1 92 ? -10.824 -16.132 29.005 1.00 68.00 92 LYS A C 1
ATOM 714 O O . LYS A 1 92 ? -11.958 -15.659 28.996 1.00 68.00 92 LYS A O 1
ATOM 719 N N . THR A 1 93 ? -10.375 -16.967 28.070 1.00 65.19 93 THR A N 1
ATOM 720 C CA . THR A 1 93 ? -11.149 -17.422 26.906 1.00 65.19 93 THR A CA 1
ATOM 721 C C . THR A 1 93 ? -12.170 -18.499 27.281 1.00 65.19 93 THR A C 1
ATOM 723 O O . THR A 1 93 ? -13.300 -18.461 26.799 1.00 65.19 93 THR A O 1
ATOM 726 N N . CYS A 1 94 ? -11.811 -19.421 28.178 1.00 70.88 94 CYS A N 1
ATOM 727 C CA . CYS A 1 94 ? -12.695 -20.494 28.653 1.00 70.88 94 CYS A CA 1
ATOM 728 C C . CYS A 1 94 ? -13.504 -20.107 29.896 1.00 70.88 94 CYS A C 1
ATOM 730 O O . CYS A 1 94 ? -14.502 -20.749 30.200 1.00 70.88 94 CYS A O 1
ATOM 732 N N . ARG A 1 95 ? -13.103 -19.028 30.581 1.00 72.94 95 ARG A N 1
ATOM 733 C CA . ARG A 1 95 ? -13.666 -18.558 31.857 1.00 72.94 95 ARG A CA 1
ATOM 734 C C . ARG A 1 95 ? -13.625 -19.605 32.977 1.00 72.94 95 ARG A C 1
ATOM 736 O O . ARG A 1 95 ? -14.429 -19.545 33.904 1.00 72.94 95 ARG A O 1
ATOM 743 N N . SER A 1 96 ? -12.663 -20.517 32.918 1.00 75.31 96 SER A N 1
ATOM 744 C CA . SER A 1 96 ? -12.474 -21.625 33.853 1.00 75.31 96 SER A CA 1
ATOM 745 C C . SER A 1 96 ? -10.996 -21.783 34.217 1.00 75.31 96 SER A C 1
ATOM 747 O O . SER A 1 96 ? -10.107 -21.265 33.531 1.00 75.31 96 SER A O 1
ATOM 749 N N . LEU A 1 97 ? -10.735 -22.500 35.312 1.00 76.12 97 LEU A N 1
ATOM 750 C CA . LEU A 1 97 ? -9.402 -22.997 35.644 1.00 76.12 97 LEU A CA 1
ATOM 751 C C . LEU A 1 97 ? -9.010 -24.075 34.629 1.00 76.12 97 LEU A C 1
ATOM 753 O O . LEU A 1 97 ? -9.825 -24.928 34.281 1.00 76.12 97 LEU A O 1
ATOM 757 N N . GLN A 1 98 ? -7.803 -23.974 34.089 1.00 75.75 98 GLN A N 1
ATOM 758 C CA . GLN A 1 98 ? -7.283 -24.819 33.020 1.00 75.75 98 GLN A CA 1
ATOM 759 C C . GLN A 1 98 ? -5.814 -25.125 33.287 1.00 75.75 98 GLN A C 1
ATOM 761 O O . GLN A 1 98 ? -5.147 -24.354 33.976 1.00 75.75 98 GLN A O 1
ATOM 766 N N . SER A 1 99 ? -5.295 -26.218 32.736 1.00 73.94 99 SER A N 1
ATOM 767 C CA . SER A 1 99 ? -3.877 -26.536 32.887 1.00 73.94 99 SER A CA 1
ATOM 768 C C . SER A 1 99 ? -2.981 -25.449 32.266 1.00 73.94 99 SER A C 1
ATOM 770 O O . SER A 1 99 ? -3.400 -24.693 31.387 1.00 73.94 99 SER A O 1
ATOM 772 N N . SER A 1 100 ? -1.732 -25.331 32.708 1.00 65.38 100 SER A N 1
ATOM 773 C CA . SER A 1 100 ? -0.754 -24.364 32.194 1.00 65.38 100 SER A CA 1
ATOM 774 C C . SER A 1 100 ? -0.465 -24.561 30.707 1.00 65.38 100 SER A C 1
ATOM 776 O O . SER A 1 100 ? -0.147 -23.592 30.025 1.00 65.38 100 SER A O 1
ATOM 778 N N . ASN A 1 101 ? -0.665 -25.780 30.201 1.00 62.69 101 ASN A N 1
ATOM 779 C CA . ASN A 1 101 ? -0.516 -26.147 28.792 1.00 62.69 101 ASN A CA 1
ATOM 780 C C . ASN A 1 101 ? -1.844 -26.075 28.022 1.00 62.69 101 ASN A C 1
ATOM 782 O O . ASN A 1 101 ? -2.037 -26.750 27.016 1.00 62.69 101 ASN A O 1
ATOM 786 N N . HIS A 1 102 ? -2.806 -25.293 28.503 1.00 73.19 102 HIS A N 1
ATOM 787 C CA . HIS A 1 102 ? -4.102 -25.191 27.860 1.00 73.19 102 HIS A CA 1
ATOM 788 C C . HIS A 1 102 ? -4.044 -24.396 26.547 1.00 73.19 102 HIS A C 1
ATOM 790 O O . HIS A 1 102 ? -3.882 -23.175 26.528 1.00 73.19 102 HIS A O 1
ATOM 796 N N . PHE A 1 103 ? -4.278 -25.096 25.438 1.00 62.25 103 PHE A N 1
ATOM 797 C CA . PHE A 1 103 ? -4.212 -24.571 24.073 1.00 62.25 103 PHE A CA 1
ATOM 798 C C . PHE A 1 103 ? -5.418 -23.695 23.649 1.00 62.25 103 PHE A C 1
ATOM 800 O O . PHE A 1 103 ? -5.708 -23.586 22.459 1.00 62.25 103 PHE A O 1
ATOM 807 N N . CYS A 1 104 ? -6.117 -23.004 24.576 1.00 66.44 104 CYS A N 1
ATOM 808 C CA . CYS A 1 104 ? -7.267 -22.123 24.240 1.00 66.44 104 CYS A CA 1
ATOM 809 C C . CYS A 1 104 ? -6.928 -20.939 23.323 1.00 66.44 104 CYS A C 1
ATOM 811 O O . CYS A 1 104 ? -7.836 -20.203 22.927 1.00 66.44 104 CYS A O 1
ATOM 813 N N . PHE A 1 105 ? -5.648 -20.738 23.017 1.00 56.41 105 PHE A N 1
ATOM 814 C CA . PHE A 1 105 ? -5.151 -19.700 22.125 1.00 56.41 105 PHE A CA 1
ATOM 815 C C . PHE A 1 105 ? -5.249 -20.074 20.636 1.00 56.41 105 PHE A C 1
ATOM 817 O O . PHE A 1 105 ? -5.372 -19.169 19.818 1.00 56.41 105 PHE A O 1
ATOM 824 N N . MET A 1 106 ? -5.281 -21.366 20.280 1.00 47.84 106 MET A N 1
ATOM 825 C CA . MET A 1 106 ? -5.498 -21.837 18.903 1.00 47.84 106 MET A CA 1
ATOM 826 C C . MET A 1 106 ? -6.906 -22.414 18.753 1.00 47.84 106 MET A C 1
ATOM 828 O O . MET A 1 106 ? -7.113 -23.625 18.765 1.00 47.84 106 MET A O 1
ATOM 832 N N . ARG A 1 107 ? -7.911 -21.540 18.646 1.00 48.59 107 ARG A N 1
ATOM 833 C CA . ARG A 1 107 ? -9.257 -21.962 18.240 1.00 48.59 107 ARG A CA 1
ATOM 834 C C . ARG A 1 107 ? -9.385 -21.859 16.719 1.00 48.59 107 ARG A C 1
ATOM 836 O O . ARG A 1 107 ? -9.190 -20.759 16.206 1.00 48.59 107 ARG A O 1
ATOM 843 N N . PRO A 1 108 ? -9.816 -22.923 16.020 1.00 42.81 108 PRO A N 1
ATOM 844 C CA . PRO A 1 108 ? -10.447 -22.766 14.717 1.00 42.81 108 PRO A CA 1
ATOM 845 C C . PRO A 1 108 ? -11.595 -21.760 14.849 1.00 42.81 108 PRO A C 1
ATOM 847 O O . PRO A 1 108 ? -12.336 -21.789 15.845 1.00 42.81 108 PRO A O 1
ATOM 850 N N . LEU A 1 109 ? -11.725 -20.851 13.880 1.00 37.56 109 LEU A N 1
ATOM 851 C CA . LEU A 1 109 ? -12.862 -19.937 13.796 1.00 37.56 109 LEU A CA 1
ATOM 852 C C . LEU A 1 109 ? -14.138 -20.777 13.891 1.00 37.56 109 LEU A C 1
ATOM 854 O O . LEU A 1 109 ? -14.355 -21.695 13.103 1.00 37.56 109 LEU A O 1
ATOM 858 N N . ARG A 1 110 ? -14.956 -20.535 14.921 1.00 35.00 110 ARG A N 1
ATOM 859 C CA . ARG A 1 110 ? -16.194 -21.294 15.108 1.00 35.00 110 ARG A CA 1
ATOM 860 C C . ARG A 1 110 ? -17.137 -20.966 13.956 1.00 35.00 110 ARG A C 1
ATOM 862 O O . ARG A 1 110 ? -17.835 -19.955 14.012 1.00 35.00 110 ARG A O 1
ATOM 869 N N . CYS A 1 111 ? -17.214 -21.860 12.977 1.00 30.09 111 CYS A N 1
ATOM 870 C CA . CYS A 1 111 ? -18.397 -21.982 12.147 1.00 30.09 111 CYS A CA 1
ATOM 871 C C . CYS A 1 111 ? -19.563 -22.308 13.091 1.00 30.09 111 CYS A C 1
ATOM 873 O O . CYS A 1 111 ? -19.462 -23.208 13.933 1.00 30.09 111 CYS A O 1
ATOM 875 N N . LYS A 1 112 ? -20.644 -21.526 13.038 1.00 29.86 112 LYS A N 1
ATOM 876 C CA . LYS A 1 112 ? -21.871 -21.842 13.773 1.00 29.86 112 LYS A CA 1
ATOM 877 C C . LYS A 1 112 ? -22.499 -23.071 13.120 1.00 29.86 112 LYS A C 1
ATOM 879 O O . LYS A 1 112 ? -23.380 -22.936 12.283 1.00 29.86 112 LYS A O 1
ATOM 884 N N . VAL A 1 113 ? -22.043 -24.255 13.504 1.00 31.47 113 VAL A N 1
ATOM 885 C CA . VAL A 1 113 ? -22.787 -25.481 13.243 1.00 31.47 113 VAL A CA 1
ATOM 886 C C . VAL A 1 113 ? -23.965 -25.457 14.206 1.00 31.47 113 VAL A C 1
ATOM 888 O O . VAL A 1 113 ? -23.799 -25.576 15.421 1.00 31.47 113 VAL A O 1
ATOM 891 N N . VAL A 1 114 ? -25.146 -25.186 13.660 1.00 33.94 114 VAL A N 1
ATOM 892 C CA . VAL A 1 114 ? -26.404 -25.457 14.345 1.00 33.94 114 VAL A CA 1
ATOM 893 C C . VAL A 1 114 ? -26.464 -26.973 14.467 1.00 33.94 114 VAL A C 1
ATOM 895 O O . VAL A 1 114 ? -26.597 -27.674 13.473 1.00 33.94 114 VAL A O 1
ATOM 898 N N . THR A 1 115 ? -26.250 -27.482 15.673 1.00 28.73 115 THR A N 1
ATOM 899 C CA . THR A 1 115 ? -26.481 -28.888 15.985 1.00 28.73 115 THR A CA 1
ATOM 900 C C . THR A 1 115 ? -27.979 -29.135 15.901 1.00 28.73 115 THR A C 1
ATOM 902 O O . THR A 1 115 ? -28.721 -28.742 16.803 1.00 28.73 115 THR A O 1
ATOM 905 N N . GLU A 1 116 ? -28.412 -29.749 14.807 1.00 35.72 116 GLU A N 1
ATOM 906 C CA . GLU A 1 116 ? -29.659 -30.498 14.773 1.00 35.72 116 GLU A CA 1
ATOM 907 C C . GLU A 1 116 ? -29.538 -31.660 15.759 1.00 35.72 116 GLU A C 1
ATOM 909 O O . GLU A 1 116 ? -28.512 -32.336 15.819 1.00 35.72 116 GLU A O 1
ATOM 914 N N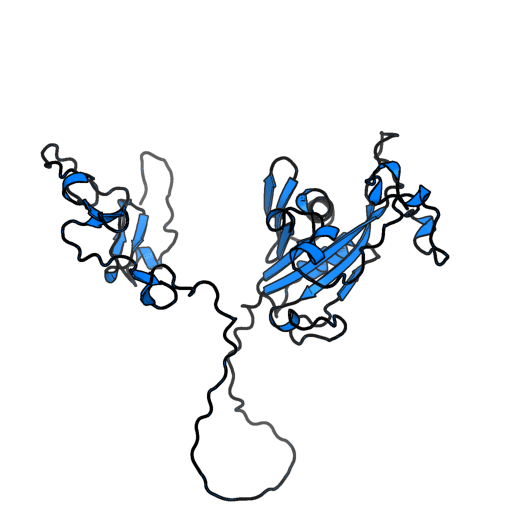 . ASN A 1 117 ? -30.576 -31.866 16.558 1.00 29.81 117 ASN A N 1
ATOM 915 C CA . ASN A 1 117 ? -30.821 -33.133 17.222 1.00 29.81 117 ASN A CA 1
ATOM 916 C C . ASN A 1 117 ? -32.333 -33.413 17.208 1.00 29.81 117 ASN A C 1
ATOM 918 O O . ASN A 1 117 ? -33.125 -32.480 17.062 1.00 29.81 117 ASN A O 1
ATOM 922 N N . PRO A 1 118 ? -32.711 -34.698 17.295 1.00 40.38 118 PRO A N 1
ATOM 923 C CA . PRO A 1 118 ? -33.736 -35.317 16.464 1.00 40.38 118 PRO A CA 1
ATOM 924 C C . PRO A 1 118 ? -35.078 -35.494 17.186 1.00 40.38 118 PRO A C 1
ATOM 926 O O . PRO A 1 118 ? -35.145 -35.476 18.413 1.00 40.38 118 PRO A O 1
ATOM 929 N N . GLY A 1 119 ? -36.127 -35.731 16.402 1.00 25.53 119 GLY A N 1
ATOM 930 C CA . GLY A 1 119 ? -37.464 -36.122 16.860 1.00 25.53 119 GLY A CA 1
ATOM 931 C C . GLY A 1 119 ? -38.499 -35.635 15.853 1.00 25.53 119 GLY A C 1
ATOM 932 O O . GLY A 1 119 ? -38.780 -34.445 15.791 1.00 25.53 119 GLY A O 1
ATOM 933 N N . GLU A 1 120 ? -38.854 -36.475 14.876 1.00 27.00 120 GLU A N 1
ATOM 934 C CA . GLU A 1 120 ? -40.153 -37.180 14.868 1.00 27.00 120 GLU A CA 1
ATOM 935 C C . GLU A 1 120 ? -41.310 -36.178 14.972 1.00 27.00 120 GLU A C 1
ATOM 937 O O . GLU A 1 120 ? -41.605 -35.634 16.027 1.00 27.00 120 GLU A O 1
ATOM 942 N N . GLY A 1 121 ? -41.910 -35.776 13.855 1.00 26.19 121 GLY A N 1
ATOM 943 C CA . GLY A 1 121 ? -42.777 -36.638 13.053 1.00 26.19 121 GLY A CA 1
ATOM 944 C C . GLY A 1 121 ? -44.215 -36.280 13.415 1.00 26.19 121 GLY A C 1
ATOM 945 O O . GLY A 1 121 ? -44.671 -36.576 14.510 1.00 26.19 121 GLY A O 1
ATOM 946 N N . THR A 1 122 ? -44.897 -35.484 12.598 1.00 25.89 122 THR A N 1
ATOM 947 C CA . THR A 1 122 ? -46.137 -35.802 11.850 1.00 25.89 122 THR A CA 1
ATOM 948 C C . THR A 1 122 ? -46.943 -34.489 11.879 1.00 25.89 122 THR A C 1
ATOM 950 O O . THR A 1 122 ? -46.867 -33.762 12.859 1.00 25.89 122 THR A O 1
ATOM 953 N N . SER A 1 123 ? -47.692 -34.020 10.889 1.00 28.89 123 SER A N 1
ATOM 954 C CA . SER A 1 123 ? -48.284 -34.576 9.676 1.00 28.89 123 SER A CA 1
ATOM 955 C C . SER A 1 123 ? -48.782 -33.400 8.805 1.00 28.89 123 SER A C 1
ATOM 957 O O . SER A 1 123 ? -48.998 -32.320 9.344 1.00 28.89 123 SER A O 1
ATOM 959 N N . SER A 1 124 ? -48.964 -33.664 7.499 1.00 24.19 124 SER A N 1
ATOM 960 C CA . SER A 1 124 ? -50.008 -33.156 6.574 1.00 24.19 124 SER A CA 1
ATOM 961 C C . SER A 1 124 ? -50.352 -31.648 6.528 1.00 24.19 124 SER A C 1
ATOM 963 O O . SER A 1 124 ? -50.644 -31.044 7.544 1.00 24.19 124 SER A O 1
ATOM 965 N N . ALA A 1 125 ? -50.501 -30.968 5.385 1.00 24.39 125 ALA A N 1
ATOM 966 C CA . ALA A 1 125 ? -50.725 -31.400 4.006 1.00 24.39 125 ALA A CA 1
ATOM 967 C C . ALA A 1 125 ? -50.544 -30.227 3.002 1.00 24.39 125 ALA A C 1
ATOM 969 O O . ALA A 1 125 ? -50.872 -29.086 3.303 1.00 24.39 125 ALA A O 1
ATOM 970 N N . THR A 1 126 ? -50.047 -30.579 1.813 1.00 24.47 126 THR A N 1
ATOM 971 C CA . THR A 1 126 ? -50.472 -30.193 0.446 1.00 24.47 126 THR A CA 1
ATOM 972 C C . THR A 1 126 ? -50.776 -28.728 0.046 1.00 24.47 126 THR A C 1
ATOM 974 O O . THR A 1 126 ? -51.850 -28.205 0.304 1.00 24.47 126 THR A O 1
ATOM 977 N N . ILE A 1 127 ? -49.820 -28.156 -0.709 1.00 28.41 127 ILE A N 1
ATOM 978 C CA . ILE A 1 127 ? -49.875 -27.504 -2.049 1.00 28.41 127 ILE A CA 1
ATOM 979 C C . ILE A 1 127 ? -51.141 -26.710 -2.456 1.00 28.41 127 ILE A C 1
ATOM 981 O O . ILE A 1 127 ? -52.168 -27.330 -2.710 1.00 28.41 127 ILE A O 1
ATOM 985 N N . GLN A 1 128 ? -50.998 -25.398 -2.736 1.00 25.41 128 GLN A N 1
ATOM 986 C CA . GLN A 1 128 ? -51.184 -24.824 -4.093 1.00 25.41 128 GLN A CA 1
ATOM 987 C C . GLN A 1 128 ? -50.702 -23.362 -4.231 1.00 25.41 128 GLN A C 1
ATOM 989 O O . GLN A 1 128 ? -50.680 -22.597 -3.271 1.00 25.41 128 GLN A O 1
ATOM 994 N N . GLU A 1 129 ? -50.267 -23.048 -5.451 1.00 27.89 129 GLU A N 1
ATOM 995 C CA . GLU A 1 129 ? -49.668 -21.814 -5.979 1.00 27.89 129 GLU A CA 1
ATOM 996 C C . GLU A 1 129 ? -50.674 -20.647 -6.079 1.00 27.89 129 GLU A C 1
ATOM 998 O O . GLU A 1 129 ? -51.838 -20.892 -6.375 1.00 27.89 129 GLU A O 1
ATOM 1003 N N . ASP A 1 130 ? -50.247 -19.392 -5.851 1.00 24.38 130 ASP A N 1
ATOM 1004 C CA . ASP A 1 130 ? -50.180 -18.347 -6.899 1.00 24.38 130 ASP A CA 1
ATOM 1005 C C . ASP A 1 130 ? -49.852 -16.925 -6.378 1.00 24.38 130 ASP A C 1
ATOM 1007 O O . ASP A 1 130 ? -50.324 -16.466 -5.342 1.00 24.38 130 ASP A O 1
ATOM 1011 N N . VAL A 1 131 ? -49.009 -16.251 -7.170 1.00 28.58 131 VAL A N 1
ATOM 1012 C CA . VAL A 1 131 ? -49.010 -14.835 -7.600 1.00 28.58 131 VAL A CA 1
ATOM 1013 C C . VAL A 1 131 ? -49.405 -13.712 -6.609 1.00 28.58 131 VAL A C 1
ATOM 1015 O O . VAL A 1 131 ? -50.555 -13.503 -6.249 1.00 28.58 131 VAL A O 1
ATOM 1018 N N . THR A 1 132 ? -48.384 -12.894 -6.305 1.00 35.25 132 THR A N 1
ATOM 1019 C CA . THR A 1 132 ? -48.355 -11.457 -5.942 1.00 35.25 132 THR A CA 1
ATOM 1020 C C . THR A 1 132 ? -49.524 -10.846 -5.154 1.00 35.25 132 THR A C 1
ATOM 1022 O O . THR A 1 132 ? -50.577 -10.575 -5.711 1.00 35.25 132 THR A O 1
ATOM 1025 N N . HIS A 1 133 ? -49.252 -10.385 -3.929 1.00 26.62 133 HIS A N 1
ATOM 1026 C CA . HIS A 1 133 ? -49.245 -8.957 -3.569 1.00 26.62 133 HIS A CA 1
ATOM 1027 C C . HIS A 1 133 ? -48.699 -8.770 -2.145 1.00 26.62 133 HIS A C 1
ATOM 1029 O O . HIS A 1 133 ? -48.799 -9.640 -1.287 1.00 26.62 133 HIS A O 1
ATOM 1035 N N . ALA A 1 134 ? -48.051 -7.627 -1.937 1.00 36.38 134 ALA A N 1
ATOM 1036 C CA . ALA A 1 134 ? -47.311 -7.258 -0.743 1.00 36.38 134 ALA A CA 1
ATOM 1037 C C . ALA A 1 134 ? -48.104 -7.415 0.568 1.00 36.38 134 ALA A C 1
ATOM 1039 O O . ALA A 1 134 ? -49.155 -6.806 0.740 1.00 36.38 134 ALA A O 1
ATOM 1040 N N . SER A 1 135 ? -47.522 -8.129 1.533 1.00 24.44 135 SER A N 1
ATOM 1041 C CA . SER A 1 135 ? -47.739 -7.885 2.958 1.00 24.44 135 SER A CA 1
ATOM 1042 C C . SER A 1 135 ? -46.592 -8.479 3.779 1.00 24.44 135 SER A C 1
ATOM 1044 O O . SER A 1 135 ? -46.290 -9.666 3.742 1.00 24.44 135 SER A O 1
ATOM 1046 N N . GLU A 1 136 ? -45.906 -7.559 4.438 1.00 38.94 136 GLU A N 1
ATOM 1047 C CA . GLU A 1 136 ? -45.030 -7.662 5.599 1.00 38.94 136 GLU A CA 1
ATOM 1048 C C . GLU A 1 136 ? -45.057 -8.995 6.374 1.00 38.94 136 GLU A C 1
ATOM 1050 O O . GLU A 1 136 ? -46.037 -9.323 7.032 1.00 38.94 136 GLU A O 1
ATOM 1055 N N . ASN A 1 137 ? -43.924 -9.709 6.386 1.00 34.62 137 ASN A N 1
ATOM 1056 C CA . ASN A 1 137 ? -43.177 -10.094 7.600 1.00 34.62 137 ASN A CA 1
ATOM 1057 C C . ASN A 1 137 ? -42.089 -11.129 7.271 1.00 34.62 137 ASN A C 1
ATOM 1059 O O . ASN A 1 137 ? -42.120 -12.276 7.708 1.00 34.62 137 ASN A O 1
ATOM 1063 N N . GLU A 1 138 ? -41.063 -10.694 6.540 1.00 30.05 138 GLU A N 1
ATOM 1064 C CA . GLU A 1 138 ? -39.767 -11.369 6.604 1.00 30.05 138 GLU A CA 1
ATOM 1065 C C . GLU A 1 138 ? -39.167 -11.166 8.005 1.00 30.05 138 GLU A C 1
ATOM 1067 O O . GLU A 1 138 ? -39.214 -10.040 8.530 1.00 30.05 138 GLU A O 1
ATOM 1072 N N . PRO A 1 139 ? -38.552 -12.191 8.625 1.00 32.28 139 PRO A N 1
ATOM 1073 C CA . PRO A 1 139 ? -37.814 -11.992 9.856 1.00 32.28 139 PRO A CA 1
ATOM 1074 C C . PRO A 1 139 ? -36.631 -11.077 9.538 1.00 32.28 139 PRO A C 1
ATOM 1076 O O . PRO A 1 139 ? -35.607 -11.497 9.003 1.00 32.28 139 PRO A O 1
ATOM 1079 N N . LYS A 1 140 ? -36.780 -9.788 9.869 1.00 31.05 140 LYS A N 1
ATOM 1080 C CA . LYS A 1 140 ? -35.716 -8.786 9.819 1.00 31.05 140 LYS A CA 1
ATOM 1081 C C . LYS A 1 140 ? -34.581 -9.244 10.729 1.00 31.05 140 LYS A C 1
ATOM 1083 O O . LYS A 1 140 ? -34.508 -8.860 11.899 1.00 31.05 140 LYS A O 1
ATOM 1088 N N . VAL A 1 141 ? -33.642 -10.006 10.178 1.00 40.72 141 VAL A N 1
ATOM 1089 C CA . VAL A 1 141 ? -32.290 -10.075 10.715 1.00 40.72 141 VAL A CA 1
ATOM 1090 C C . VAL A 1 141 ? -31.788 -8.638 10.651 1.00 40.72 141 VAL A C 1
ATOM 1092 O O . VAL A 1 141 ? -31.539 -8.093 9.576 1.00 40.72 141 VAL A O 1
ATOM 1095 N N . LYS A 1 142 ? -31.721 -7.972 11.808 1.00 37.41 142 LYS A N 1
ATOM 1096 C CA . LYS A 1 142 ? -31.072 -6.666 11.947 1.00 37.41 142 LYS A CA 1
ATOM 1097 C C . LYS A 1 142 ? -29.581 -6.867 11.700 1.00 37.41 142 LYS A C 1
ATOM 1099 O O . LYS A 1 142 ? -28.791 -6.974 12.634 1.00 37.41 142 LYS A O 1
ATOM 1104 N N . ASP A 1 143 ? -29.220 -6.953 10.428 1.00 51.38 143 ASP A N 1
ATOM 1105 C CA . ASP A 1 143 ? -27.848 -7.028 9.975 1.00 51.38 143 ASP A CA 1
ATOM 1106 C C . ASP A 1 143 ? -27.211 -5.685 10.341 1.00 51.38 143 ASP A C 1
ATOM 1108 O O . ASP A 1 143 ? -27.610 -4.625 9.842 1.00 51.38 143 ASP A O 1
ATOM 1112 N N . LYS A 1 144 ? -26.289 -5.689 11.308 1.00 50.38 144 LYS A N 1
ATOM 1113 C CA . LYS A 1 144 ? -25.525 -4.494 11.678 1.00 50.38 144 LYS A CA 1
ATOM 1114 C C . LYS A 1 144 ? -24.667 -4.117 10.470 1.00 50.38 144 LYS A C 1
ATOM 1116 O O . LYS A 1 144 ? -23.530 -4.556 10.350 1.00 50.38 144 LYS A O 1
ATOM 1121 N N . LYS A 1 145 ? -25.220 -3.300 9.568 1.00 54.91 145 LYS A N 1
ATOM 1122 C CA . LYS A 1 145 ? -24.667 -2.959 8.243 1.00 54.91 145 LYS A CA 1
ATOM 1123 C C . LYS A 1 145 ? -23.243 -2.376 8.238 1.00 54.91 145 LYS A C 1
ATOM 1125 O O . LYS A 1 145 ? -22.695 -2.183 7.167 1.00 54.91 145 LYS A O 1
ATOM 1130 N N . ARG A 1 146 ? -22.623 -2.088 9.389 1.00 59.97 146 ARG A N 1
ATOM 1131 C CA . ARG A 1 146 ? -21.401 -1.275 9.478 1.00 59.97 146 ARG A CA 1
ATOM 1132 C C . ARG A 1 146 ? -20.323 -1.839 10.405 1.00 59.97 146 ARG A C 1
ATOM 1134 O O . ARG A 1 146 ? -19.614 -1.053 11.017 1.00 59.97 146 ARG A O 1
ATOM 1141 N N . ASP A 1 147 ? -20.204 -3.160 10.543 1.00 73.44 147 ASP A N 1
ATOM 1142 C CA . ASP A 1 147 ? -19.153 -3.779 11.380 1.00 73.44 147 ASP A CA 1
ATOM 1143 C C . ASP A 1 147 ? -18.134 -4.635 10.603 1.00 73.44 147 ASP A C 1
ATOM 1145 O O . ASP A 1 147 ? -17.242 -5.216 11.214 1.00 73.44 147 ASP A O 1
ATOM 1149 N N . ARG A 1 148 ? -18.202 -4.685 9.266 1.00 87.56 148 ARG A N 1
ATOM 1150 C CA . ARG A 1 148 ? -17.252 -5.466 8.452 1.00 87.56 148 ARG A CA 1
ATOM 1151 C C . ARG A 1 148 ? -15.977 -4.683 8.152 1.00 87.56 148 ARG A C 1
ATOM 1153 O O . ARG A 1 148 ? -16.013 -3.457 8.026 1.00 87.56 148 ARG A O 1
ATOM 1160 N N . VAL A 1 149 ? -14.882 -5.413 7.974 1.00 93.06 149 VAL A N 1
ATOM 1161 C CA . VAL A 1 149 ? -13.585 -4.897 7.523 1.00 93.06 149 VAL A CA 1
ATOM 1162 C C . VAL A 1 149 ? -13.288 -5.479 6.143 1.00 93.06 149 VAL A C 1
ATOM 1164 O O . VAL A 1 149 ? -13.547 -6.662 5.912 1.00 93.06 149 VAL A O 1
ATOM 1167 N N . ALA A 1 150 ? -12.789 -4.646 5.234 1.00 94.06 150 ALA A N 1
ATOM 1168 C CA . ALA A 1 150 ? -12.193 -5.099 3.981 1.00 94.06 150 ALA A CA 1
ATOM 1169 C C . ALA A 1 150 ? -10.671 -4.991 4.073 1.00 94.06 150 ALA A C 1
ATOM 1171 O O . ALA A 1 150 ? -10.153 -4.035 4.649 1.00 94.06 150 ALA A O 1
ATOM 1172 N N . PHE A 1 151 ? -9.980 -5.954 3.481 1.00 95.88 151 PHE A N 1
ATOM 1173 C CA . PHE A 1 151 ? -8.544 -5.931 3.259 1.00 95.88 151 PHE A CA 1
ATOM 1174 C C . PHE A 1 151 ? -8.301 -5.706 1.771 1.00 95.88 151 PHE A C 1
ATOM 1176 O O . PHE A 1 151 ? -8.962 -6.334 0.944 1.00 95.88 151 PHE A O 1
ATOM 1183 N N . VAL A 1 152 ? -7.394 -4.798 1.435 1.00 96.62 152 VAL A N 1
ATOM 1184 C CA . VAL A 1 152 ? -7.024 -4.485 0.054 1.00 96.62 152 VAL A CA 1
ATOM 1185 C C . VAL A 1 152 ? -5.529 -4.698 -0.086 1.00 96.62 152 VAL A C 1
ATOM 1187 O O . VAL A 1 152 ? -4.747 -3.905 0.425 1.00 96.62 152 VAL A O 1
ATOM 1190 N N . PHE A 1 153 ? -5.124 -5.771 -0.748 1.00 95.38 153 PHE A N 1
ATOM 1191 C CA . PHE A 1 153 ? -3.724 -5.986 -1.094 1.00 95.38 153 PHE A CA 1
ATOM 1192 C C . PHE A 1 153 ? -3.430 -5.229 -2.373 1.00 95.38 153 PHE A C 1
ATOM 1194 O O . PHE A 1 153 ? -4.237 -5.295 -3.293 1.00 95.38 153 PHE A O 1
ATOM 1201 N N . TYR A 1 154 ? -2.337 -4.483 -2.432 1.00 95.88 154 TYR A N 1
ATOM 1202 C CA . TYR A 1 154 ? -2.014 -3.717 -3.627 1.00 95.88 154 TYR A CA 1
ATOM 1203 C C . TYR A 1 154 ? -0.516 -3.711 -3.905 1.00 95.88 154 TYR A C 1
ATOM 1205 O O . TYR A 1 154 ? 0.288 -3.880 -2.987 1.00 95.88 154 TYR A O 1
ATOM 1213 N N . ASP A 1 155 ? -0.175 -3.509 -5.172 1.00 92.56 155 ASP A N 1
ATOM 1214 C CA . ASP A 1 155 ? 1.195 -3.339 -5.652 1.00 92.56 155 ASP A CA 1
ATOM 1215 C C . ASP A 1 155 ? 1.204 -2.252 -6.733 1.00 92.56 155 ASP A C 1
ATOM 1217 O O . ASP A 1 155 ? 0.286 -2.196 -7.565 1.00 92.56 155 ASP A O 1
ATOM 1221 N N . PHE A 1 156 ? 2.199 -1.364 -6.698 1.00 90.50 156 PHE A N 1
ATOM 1222 C CA . PHE A 1 156 ? 2.419 -0.368 -7.745 1.00 90.50 156 PHE A CA 1
ATOM 1223 C C . PHE A 1 156 ? 3.616 -0.761 -8.604 1.00 90.50 156 PHE A C 1
ATOM 1225 O O . PHE A 1 156 ? 4.724 -0.913 -8.098 1.00 90.50 156 PHE A O 1
ATOM 1232 N N . GLU A 1 157 ? 3.427 -0.779 -9.921 1.00 89.25 157 GLU A N 1
ATOM 1233 C CA . GLU A 1 157 ? 4.556 -0.806 -10.848 1.00 89.25 157 GLU A CA 1
ATOM 1234 C C . GLU A 1 157 ? 4.920 0.610 -11.269 1.00 89.25 157 GLU A C 1
ATOM 1236 O O . GLU A 1 157 ? 4.062 1.437 -11.612 1.00 89.25 157 GLU A O 1
ATOM 1241 N N . THR A 1 158 ? 6.219 0.888 -11.272 1.00 89.62 158 THR A N 1
ATOM 1242 C CA . THR A 1 158 ? 6.757 2.216 -11.570 1.00 89.62 158 THR A CA 1
ATOM 1243 C C . THR A 1 158 ? 7.748 2.162 -12.721 1.00 89.62 158 THR A C 1
ATOM 1245 O O . THR A 1 158 ? 8.505 1.199 -12.866 1.00 89.62 158 THR A O 1
ATOM 1248 N N . ARG A 1 159 ? 7.760 3.219 -13.531 1.00 88.38 159 ARG A N 1
ATOM 1249 C CA . ARG A 1 159 ? 8.851 3.512 -14.468 1.00 88.38 159 ARG A CA 1
ATOM 1250 C C . ARG A 1 159 ? 9.873 4.443 -13.817 1.00 88.38 159 ARG A C 1
ATOM 1252 O O . ARG A 1 159 ? 9.544 5.123 -12.845 1.00 88.38 159 ARG A O 1
ATOM 1259 N N . GLN A 1 160 ? 11.094 4.455 -14.346 1.00 88.00 160 GLN A N 1
ATOM 1260 C CA . GLN A 1 160 ? 12.229 5.255 -13.851 1.00 88.00 160 GLN A CA 1
ATOM 1261 C C . GLN A 1 160 ? 12.971 5.989 -14.985 1.00 88.00 160 GLN A C 1
ATOM 1263 O O . GLN A 1 160 ? 14.157 6.301 -14.881 1.00 88.00 160 GLN A O 1
ATOM 1268 N N . ASP A 1 161 ? 12.306 6.214 -16.112 1.00 83.88 161 ASP A N 1
ATOM 1269 C CA . ASP A 1 161 ? 12.865 6.879 -17.288 1.00 83.88 161 ASP A CA 1
ATOM 1270 C C . ASP A 1 161 ? 13.049 8.395 -17.077 1.00 83.88 161 ASP A C 1
ATOM 1272 O O . ASP A 1 161 ? 13.995 8.977 -17.616 1.00 83.88 161 ASP A O 1
ATOM 1276 N N . GLU A 1 162 ? 12.249 9.011 -16.204 1.00 86.81 162 GLU A N 1
ATOM 1277 C CA . GLU A 1 162 ? 12.281 10.446 -15.887 1.00 86.81 162 GLU A CA 1
ATOM 1278 C C . GLU A 1 162 ? 13.361 10.824 -14.850 1.00 86.81 162 GLU A C 1
ATOM 1280 O O . GLU A 1 162 ? 13.660 10.070 -13.921 1.00 86.81 162 GLU A O 1
ATOM 1285 N N . THR A 1 163 ? 13.958 12.012 -14.994 1.00 86.38 163 THR A N 1
ATOM 1286 C CA . THR A 1 163 ? 14.975 12.568 -14.078 1.00 86.38 163 THR A CA 1
ATOM 1287 C C . THR A 1 163 ? 14.408 13.704 -13.242 1.00 86.38 163 THR A C 1
ATOM 1289 O O . THR A 1 163 ? 13.623 14.508 -13.739 1.00 86.38 163 THR A O 1
ATOM 1292 N N . TYR A 1 164 ? 14.849 13.811 -11.990 1.00 81.88 164 TYR A N 1
ATOM 1293 C CA . TYR A 1 164 ? 14.457 14.915 -11.122 1.00 81.88 164 TYR A CA 1
ATOM 1294 C C . TYR A 1 164 ? 15.047 16.240 -11.612 1.00 81.88 164 TYR A C 1
ATOM 1296 O O . TYR A 1 164 ? 16.250 16.322 -11.872 1.00 81.88 164 TYR A O 1
ATOM 1304 N N . GLU A 1 165 ? 14.201 17.268 -11.748 1.00 79.81 165 GLU A N 1
ATOM 1305 C CA . GLU A 1 165 ? 14.597 18.575 -12.280 1.00 79.81 165 GLU A CA 1
ATOM 1306 C C . GLU A 1 165 ? 15.822 19.133 -11.541 1.00 79.81 165 GLU A C 1
ATOM 1308 O O . GLU A 1 165 ? 15.879 19.169 -10.311 1.00 79.81 165 GLU A O 1
ATOM 1313 N N . GLY A 1 166 ? 16.835 19.547 -12.306 1.00 77.31 166 GLY A N 1
ATOM 1314 C CA . GLY A 1 166 ? 18.098 20.047 -11.760 1.00 77.31 166 GLY A CA 1
ATOM 1315 C C . GLY A 1 166 ? 19.099 18.965 -11.336 1.00 77.31 166 GLY A C 1
ATOM 1316 O O . GLY A 1 166 ? 20.142 19.304 -10.780 1.00 77.31 166 GLY A O 1
ATOM 1317 N N . THR A 1 167 ? 18.832 17.682 -11.609 1.00 77.56 167 THR A N 1
ATOM 1318 C CA . THR A 1 167 ? 19.781 16.582 -11.374 1.00 77.56 167 THR A CA 1
ATOM 1319 C C . THR A 1 167 ? 19.876 15.653 -12.586 1.00 77.56 167 THR A C 1
ATOM 1321 O O . THR A 1 167 ? 18.864 15.196 -13.106 1.00 77.56 167 THR A O 1
ATOM 1324 N N . GLU A 1 168 ? 21.093 15.325 -13.026 1.00 73.88 168 GLU A N 1
ATOM 1325 C CA . GLU A 1 168 ? 21.286 14.390 -14.152 1.00 73.88 168 GLU A CA 1
ATOM 1326 C C . GLU A 1 168 ? 21.184 12.915 -13.721 1.00 73.88 168 GLU A C 1
ATOM 1328 O O . GLU A 1 168 ? 20.823 12.052 -14.518 1.00 73.88 168 GLU A O 1
ATOM 1333 N N . ASN A 1 169 ? 21.445 12.620 -12.440 1.00 79.38 169 ASN A N 1
ATOM 1334 C CA . ASN A 1 169 ? 21.655 11.248 -11.957 1.00 79.38 169 ASN A CA 1
ATOM 1335 C C . ASN A 1 169 ? 20.532 10.693 -11.067 1.00 79.38 169 ASN A C 1
ATOM 1337 O O . ASN A 1 169 ? 20.592 9.525 -10.682 1.00 79.38 169 ASN A O 1
ATOM 1341 N N . VAL A 1 170 ? 19.522 11.492 -10.707 1.00 82.75 170 VAL A N 1
ATOM 1342 C CA . VAL A 1 170 ? 18.424 11.028 -9.845 1.00 82.75 170 VAL A CA 1
ATOM 1343 C C . VAL A 1 170 ? 17.212 10.707 -10.707 1.00 82.75 170 VAL A C 1
ATOM 1345 O O . VAL A 1 170 ? 16.588 11.600 -11.280 1.00 82.75 170 VAL A O 1
ATOM 1348 N N . LYS A 1 171 ? 16.880 9.418 -10.798 1.00 84.88 171 LYS A N 1
ATOM 1349 C CA . LYS A 1 171 ? 15.670 8.946 -11.476 1.00 84.88 171 LYS A CA 1
ATOM 1350 C C . LYS A 1 171 ? 14.451 9.075 -10.568 1.00 84.88 171 LYS A C 1
ATOM 1352 O O . LYS A 1 171 ? 14.518 8.747 -9.384 1.00 84.88 171 LYS A O 1
ATOM 1357 N N . ILE A 1 172 ? 13.338 9.537 -11.130 1.00 87.38 172 ILE A N 1
ATOM 1358 C CA . ILE A 1 172 ? 12.046 9.597 -10.446 1.00 87.38 172 ILE A CA 1
ATOM 1359 C C . ILE A 1 172 ? 11.286 8.310 -10.735 1.00 87.38 172 ILE A C 1
ATOM 1361 O O . ILE A 1 172 ? 11.167 7.891 -11.882 1.00 87.38 172 ILE A O 1
ATOM 1365 N N . HIS A 1 173 ? 10.717 7.715 -9.692 1.00 89.25 173 HIS A N 1
ATOM 1366 C CA . HIS A 1 173 ? 9.733 6.659 -9.862 1.00 89.25 173 HIS A CA 1
ATOM 1367 C C . HIS A 1 173 ? 8.365 7.250 -10.183 1.00 89.25 173 HIS A C 1
ATOM 1369 O O . HIS A 1 173 ? 7.819 8.016 -9.386 1.00 89.25 173 HIS A O 1
ATOM 1375 N N . VAL A 1 174 ? 7.789 6.848 -11.313 1.00 89.62 174 VAL A N 1
ATOM 1376 C CA . VAL A 1 174 ? 6.441 7.258 -11.708 1.00 89.62 174 VAL A CA 1
ATOM 1377 C C . VAL A 1 174 ? 5.527 6.034 -11.770 1.00 89.62 174 VAL A C 1
ATOM 1379 O O . VAL A 1 174 ? 5.766 5.147 -12.593 1.00 89.62 174 VAL A O 1
ATOM 1382 N N . PRO A 1 175 ? 4.483 5.953 -10.925 1.00 91.75 175 PRO A N 1
ATOM 1383 C CA . PRO A 1 175 ? 3.499 4.876 -10.979 1.00 91.75 175 PRO A CA 1
ATOM 1384 C C . PRO A 1 175 ? 2.797 4.787 -12.339 1.00 91.75 175 PRO A C 1
ATOM 1386 O O . PRO A 1 175 ? 2.310 5.782 -12.873 1.00 91.75 175 PRO A O 1
ATOM 1389 N N . THR A 1 176 ? 2.739 3.574 -12.885 1.00 90.81 176 THR A N 1
ATOM 1390 C CA . THR A 1 176 ? 2.160 3.254 -14.209 1.00 90.81 176 THR A CA 1
ATOM 1391 C C . THR A 1 176 ? 1.043 2.224 -14.130 1.00 90.81 176 THR A C 1
ATOM 1393 O O . THR A 1 176 ? 0.107 2.264 -14.923 1.00 90.81 176 THR A O 1
ATOM 1396 N N . LEU A 1 177 ? 1.105 1.336 -13.141 1.00 89.62 177 LEU A N 1
ATOM 1397 C CA . LEU A 1 177 ? 0.101 0.315 -12.896 1.00 89.62 177 LEU A CA 1
ATOM 1398 C C . LEU A 1 177 ? -0.126 0.204 -11.394 1.00 89.62 177 LEU A C 1
ATOM 1400 O O . LEU A 1 177 ? 0.825 0.244 -10.618 1.00 89.62 177 LEU A O 1
ATOM 1404 N N . CYS A 1 178 ? -1.377 0.033 -10.991 1.00 93.38 178 CYS A N 1
ATOM 1405 C CA . CYS A 1 178 ? -1.716 -0.476 -9.671 1.00 93.38 178 CYS A CA 1
ATOM 1406 C C . CYS A 1 178 ? -2.644 -1.667 -9.831 1.00 93.38 178 CYS A C 1
ATOM 1408 O O . CYS A 1 178 ? -3.689 -1.554 -10.477 1.00 93.38 178 CYS A O 1
ATOM 1410 N N . VAL A 1 179 ? -2.270 -2.792 -9.234 1.00 91.31 179 VAL A N 1
ATOM 1411 C CA . VAL A 1 179 ? -3.158 -3.946 -9.100 1.00 91.31 179 VAL A CA 1
ATOM 1412 C C . VAL A 1 179 ? -3.593 -4.013 -7.648 1.00 91.31 179 VAL A C 1
ATOM 1414 O O . VAL A 1 179 ? -2.751 -4.007 -6.753 1.00 91.31 179 VAL A O 1
ATOM 1417 N N . ALA A 1 180 ? -4.903 -4.045 -7.413 1.00 94.81 180 ALA A N 1
ATOM 1418 C CA . ALA A 1 180 ? -5.481 -4.092 -6.080 1.00 94.81 180 ALA A CA 1
ATOM 1419 C C . ALA A 1 180 ? -6.492 -5.238 -5.943 1.00 94.81 180 ALA A C 1
ATOM 1421 O O . ALA A 1 180 ? -7.468 -5.339 -6.689 1.00 94.81 180 ALA A O 1
ATOM 1422 N N . HIS A 1 181 ? -6.289 -6.070 -4.927 1.00 94.12 181 HIS A N 1
ATOM 1423 C CA . HIS A 1 181 ? -7.122 -7.208 -4.565 1.00 94.12 181 HIS A CA 1
ATOM 1424 C C . HIS A 1 181 ? -7.880 -6.933 -3.269 1.00 94.12 181 HIS A C 1
ATOM 1426 O O . HIS A 1 181 ? -7.312 -6.927 -2.179 1.00 94.12 181 HIS A O 1
ATOM 1432 N N . GLN A 1 182 ? -9.190 -6.725 -3.378 1.00 93.38 182 GLN A N 1
ATOM 1433 C CA . GLN A 1 182 ? -10.085 -6.478 -2.255 1.00 93.38 182 GLN A CA 1
ATOM 1434 C C . GLN A 1 182 ? -10.775 -7.765 -1.796 1.00 93.38 182 GLN A C 1
ATOM 1436 O O . GLN A 1 182 ? -11.570 -8.375 -2.517 1.00 93.38 182 GLN A O 1
ATOM 1441 N N . ILE A 1 183 ? -10.576 -8.111 -0.530 1.00 93.75 183 ILE A N 1
ATOM 1442 C CA . ILE A 1 183 ? -11.213 -9.251 0.120 1.00 93.75 183 ILE A CA 1
ATOM 1443 C C . ILE A 1 183 ? -11.867 -8.836 1.440 1.00 93.75 183 ILE A C 1
ATOM 1445 O O . ILE A 1 183 ? -11.481 -7.869 2.090 1.00 93.75 183 ILE A O 1
ATOM 1449 N N . CYS A 1 184 ? -12.885 -9.578 1.855 1.00 91.19 184 CYS A N 1
ATOM 1450 C CA . CYS A 1 184 ? -13.407 -9.530 3.217 1.00 91.19 184 CYS A CA 1
ATOM 1451 C C . CYS A 1 184 ? -13.316 -10.929 3.831 1.00 91.19 184 CYS A C 1
ATOM 1453 O O . CYS A 1 184 ? -12.888 -11.865 3.162 1.00 91.19 184 CYS A O 1
ATOM 1455 N N . GLU A 1 185 ? -13.756 -11.090 5.077 1.00 88.69 185 GLU A N 1
ATOM 1456 C CA . GLU A 1 185 ? -13.691 -12.368 5.809 1.00 88.69 185 GLU A CA 1
ATOM 1457 C C . GLU A 1 185 ? -14.267 -13.562 5.028 1.00 88.69 185 GLU A C 1
ATOM 1459 O O . GLU A 1 185 ? -13.715 -14.649 5.068 1.00 88.69 185 GLU A O 1
ATOM 1464 N N . THR A 1 186 ? -15.327 -13.349 4.247 1.00 87.25 186 THR A N 1
ATOM 1465 C CA . THR A 1 186 ? -15.945 -14.412 3.425 1.00 87.25 186 THR A CA 1
ATOM 1466 C C . THR A 1 186 ? -15.249 -14.658 2.092 1.00 87.25 186 THR A C 1
ATOM 1468 O O . THR A 1 186 ? -15.450 -15.703 1.490 1.00 87.25 186 THR A O 1
ATOM 1471 N N . CYS A 1 187 ? -14.448 -13.707 1.613 1.00 88.62 187 CYS A N 1
ATOM 1472 C CA . CYS A 1 187 ? -13.637 -13.890 0.411 1.00 88.62 187 CYS A CA 1
ATOM 1473 C C . CYS A 1 187 ? -12.326 -14.622 0.705 1.00 88.62 187 CYS A C 1
ATOM 1475 O O . CYS A 1 187 ? -11.700 -15.103 -0.229 1.00 88.62 187 CYS A O 1
ATOM 1477 N N . ALA A 1 188 ? -11.883 -14.648 1.966 1.00 85.94 188 ALA A N 1
ATOM 1478 C CA . ALA A 1 188 ? -10.566 -15.153 2.347 1.00 85.94 188 ALA A CA 1
ATOM 1479 C C . ALA A 1 188 ? -10.368 -16.646 2.033 1.00 85.94 188 ALA A C 1
ATOM 1481 O O . ALA A 1 188 ? -9.235 -17.079 1.890 1.00 85.94 188 ALA A O 1
ATOM 1482 N N . GLU A 1 189 ? -11.458 -17.407 1.907 1.00 81.12 189 GLU A N 1
ATOM 1483 C CA . GLU A 1 189 ? -11.448 -18.835 1.555 1.00 81.12 189 GLU A CA 1
ATOM 1484 C C . GLU A 1 189 ? -11.690 -19.085 0.053 1.00 81.12 189 GLU A C 1
ATOM 1486 O O . GLU A 1 189 ? -11.796 -20.230 -0.376 1.00 81.12 189 GLU A O 1
ATOM 1491 N N . ILE A 1 190 ? -11.835 -18.026 -0.752 1.00 83.12 190 ILE A N 1
ATOM 1492 C CA . ILE A 1 190 ? -12.141 -18.121 -2.182 1.00 83.12 190 ILE A CA 1
ATOM 1493 C C . ILE A 1 190 ? -10.941 -17.603 -2.970 1.00 83.12 190 ILE A C 1
ATOM 1495 O O . ILE A 1 190 ? -10.801 -16.387 -3.143 1.00 83.12 190 ILE A O 1
ATOM 1499 N N . ASP A 1 191 ? -10.136 -18.522 -3.493 1.00 83.12 191 ASP A N 1
ATOM 1500 C CA . ASP A 1 191 ? -8.936 -18.199 -4.276 1.00 83.12 191 ASP A CA 1
ATOM 1501 C C . ASP A 1 191 ? -9.273 -17.541 -5.624 1.00 83.12 191 ASP A C 1
ATOM 1503 O O . ASP A 1 191 ? -8.549 -16.666 -6.094 1.00 83.12 191 ASP A O 1
ATOM 1507 N N . ASP A 1 192 ? -10.410 -17.900 -6.231 1.00 84.75 192 ASP A N 1
ATOM 1508 C CA . ASP A 1 192 ? -10.851 -17.310 -7.496 1.00 84.75 192 ASP A CA 1
ATOM 1509 C C . ASP A 1 192 ? -11.332 -15.857 -7.304 1.00 84.75 192 ASP A C 1
ATOM 1511 O O . ASP A 1 192 ? -12.426 -15.573 -6.795 1.00 84.75 192 ASP A O 1
ATOM 1515 N N . MET A 1 193 ? -10.488 -14.915 -7.729 1.00 84.44 193 MET A N 1
ATOM 1516 C CA . MET A 1 193 ? -10.730 -13.473 -7.654 1.00 84.44 193 MET A CA 1
ATOM 1517 C C . MET A 1 193 ? -11.782 -12.971 -8.655 1.00 84.44 193 MET A C 1
ATOM 1519 O O . MET A 1 193 ? -12.310 -11.871 -8.468 1.00 84.44 193 MET A O 1
ATOM 1523 N N . SER A 1 194 ? -12.144 -13.770 -9.667 1.00 83.94 194 SER A N 1
ATOM 1524 C CA . SER A 1 194 ? -13.198 -13.429 -10.633 1.00 83.94 194 SER A CA 1
ATOM 1525 C C . SER A 1 194 ? -14.605 -13.545 -10.029 1.00 83.94 194 SER A C 1
ATOM 1527 O O . SER A 1 194 ? -15.544 -12.862 -10.457 1.00 83.94 194 SER A O 1
ATOM 1529 N N . VAL A 1 195 ? -14.756 -14.356 -8.975 1.00 85.31 195 VAL A N 1
ATOM 1530 C CA . VAL A 1 195 ? -16.033 -14.563 -8.291 1.00 85.31 195 VAL A CA 1
ATOM 1531 C C . VAL A 1 195 ? -16.443 -13.297 -7.544 1.00 85.31 195 VAL A C 1
ATOM 1533 O O . VAL A 1 195 ? -15.768 -12.817 -6.627 1.00 85.31 195 VAL A O 1
ATOM 1536 N N . ARG A 1 196 ? -17.617 -12.765 -7.896 1.00 88.44 196 ARG A N 1
ATOM 1537 C CA . ARG A 1 196 ? -18.175 -11.585 -7.229 1.00 88.44 196 ARG A CA 1
ATOM 1538 C C . ARG A 1 196 ? -18.597 -11.917 -5.805 1.00 88.44 196 ARG A C 1
ATOM 1540 O O . ARG A 1 196 ? -19.355 -12.848 -5.550 1.00 88.44 196 ARG A O 1
ATOM 1547 N N . CYS A 1 197 ? -18.186 -11.070 -4.873 1.00 87.12 197 CYS A N 1
ATOM 1548 C CA . CYS A 1 197 ? -18.617 -11.152 -3.487 1.00 87.12 197 CYS A CA 1
ATOM 1549 C C . CYS A 1 197 ? -19.875 -10.311 -3.259 1.00 87.12 197 CYS A C 1
ATOM 1551 O O . CYS A 1 197 ? -19.975 -9.181 -3.738 1.00 87.12 197 CYS A O 1
ATOM 1553 N N . ARG A 1 198 ? -20.790 -10.800 -2.416 1.00 85.62 198 ARG A N 1
ATOM 1554 C CA . ARG A 1 198 ? -21.973 -10.044 -1.969 1.00 85.62 198 ARG A CA 1
ATOM 1555 C C . ARG A 1 198 ? -21.628 -8.682 -1.348 1.00 85.62 198 ARG A C 1
ATOM 1557 O O . ARG A 1 198 ? -22.433 -7.759 -1.436 1.00 85.62 198 ARG A O 1
ATOM 1564 N N . TRP A 1 199 ? -20.465 -8.562 -0.701 1.00 87.69 199 TRP A N 1
ATOM 1565 C CA . TRP A 1 199 ? -20.050 -7.348 0.014 1.00 87.69 199 TRP A CA 1
ATOM 1566 C C . TRP A 1 199 ? -18.934 -6.581 -0.687 1.00 87.69 199 TRP A C 1
ATOM 1568 O O . TRP A 1 199 ? -19.047 -5.364 -0.808 1.00 87.69 199 TRP A O 1
ATOM 1578 N N . CYS A 1 200 ? -17.885 -7.265 -1.160 1.00 86.12 200 CYS A N 1
ATOM 1579 C CA . CYS A 1 200 ? -16.806 -6.610 -1.907 1.00 86.12 200 CYS A CA 1
ATOM 1580 C C . CYS A 1 200 ? -17.243 -6.215 -3.325 1.00 86.12 200 CYS A C 1
ATOM 1582 O O . CYS A 1 200 ? -16.711 -5.262 -3.886 1.00 86.12 200 CYS A O 1
ATOM 1584 N N . GLY A 1 201 ? -18.218 -6.923 -3.905 1.00 87.81 201 GLY A N 1
ATOM 1585 C CA . GLY A 1 201 ? -18.518 -6.829 -5.326 1.00 87.81 201 GLY A CA 1
ATOM 1586 C C . GLY A 1 201 ? -17.384 -7.444 -6.139 1.00 87.81 201 GLY A C 1
ATOM 1587 O O . GLY A 1 201 ? -17.067 -8.620 -5.961 1.00 87.81 201 GLY A O 1
ATOM 1588 N N . VAL A 1 202 ? -16.795 -6.642 -7.024 1.00 88.81 202 VAL A N 1
ATOM 1589 C CA . VAL A 1 202 ? -15.562 -6.991 -7.743 1.00 88.81 202 VAL A CA 1
ATOM 1590 C C . VAL A 1 202 ? -14.396 -7.024 -6.750 1.00 88.81 202 VAL A C 1
ATOM 1592 O O . VAL A 1 202 ? -14.349 -6.221 -5.813 1.00 88.81 202 VAL A O 1
ATOM 1595 N N . ARG A 1 203 ? -13.495 -7.993 -6.922 1.00 90.50 203 ARG A N 1
ATOM 1596 C CA . ARG A 1 203 ? -12.380 -8.237 -6.001 1.00 90.50 203 ARG A CA 1
ATOM 1597 C C . ARG A 1 203 ? -11.023 -7.861 -6.583 1.00 90.50 203 ARG A C 1
ATOM 1599 O O . ARG A 1 203 ? -10.114 -7.648 -5.798 1.00 90.50 203 ARG A O 1
ATOM 1606 N N . GLU A 1 204 ? -10.886 -7.743 -7.898 1.00 91.81 204 GLU A N 1
ATOM 1607 C CA . GLU A 1 204 ? -9.658 -7.295 -8.557 1.00 91.81 204 GLU A CA 1
ATOM 1608 C C . GLU A 1 204 ? -9.890 -5.974 -9.288 1.00 91.81 204 GLU A C 1
ATOM 1610 O O . GLU A 1 204 ? -10.880 -5.804 -10.001 1.00 91.81 204 GLU A O 1
ATOM 1615 N N . PHE A 1 205 ? -8.968 -5.040 -9.093 1.00 90.94 205 PHE A N 1
ATOM 1616 C CA . PHE A 1 205 ? -8.959 -3.743 -9.744 1.00 90.94 205 PHE A CA 1
ATOM 1617 C C . PHE A 1 205 ? -7.586 -3.518 -10.363 1.00 90.94 205 PHE A C 1
ATOM 1619 O O . PHE A 1 205 ? -6.567 -3.702 -9.701 1.00 90.94 205 PHE A O 1
ATOM 1626 N N . ILE A 1 206 ? -7.574 -3.117 -11.631 1.00 91.62 206 ILE A N 1
ATOM 1627 C CA . ILE A 1 206 ? -6.361 -2.828 -12.391 1.00 91.62 206 ILE A CA 1
ATOM 1628 C C . ILE A 1 206 ? -6.456 -1.379 -12.853 1.00 91.62 206 ILE A C 1
ATOM 1630 O O . ILE A 1 206 ? -7.342 -1.031 -13.633 1.00 91.62 206 ILE A O 1
ATOM 1634 N N . PHE A 1 207 ? -5.547 -0.542 -12.369 1.00 91.12 207 PHE A N 1
ATOM 1635 C CA . PHE A 1 207 ? -5.511 0.888 -12.651 1.00 91.12 207 PHE A CA 1
ATOM 1636 C C . PHE A 1 207 ? -4.297 1.224 -13.506 1.00 91.12 207 PHE A C 1
ATOM 1638 O O . PHE A 1 207 ? -3.175 0.893 -13.131 1.00 91.12 207 PHE A O 1
ATOM 1645 N N . ARG A 1 208 ? -4.525 1.880 -14.645 1.00 87.56 208 ARG A N 1
ATOM 1646 C CA . ARG A 1 208 ? -3.475 2.293 -15.597 1.00 87.56 208 ARG A CA 1
ATOM 1647 C C . ARG A 1 208 ? -3.438 3.808 -15.811 1.00 87.56 208 ARG A C 1
ATOM 1649 O O . ARG A 1 208 ? -2.376 4.365 -16.060 1.00 87.56 208 ARG A O 1
ATOM 1656 N N . ASP A 1 209 ? -4.575 4.481 -15.640 1.00 89.00 209 ASP A N 1
ATOM 1657 C CA . ASP A 1 209 ? -4.711 5.923 -15.847 1.00 89.00 209 ASP A CA 1
ATOM 1658 C C . ASP A 1 209 ? -4.697 6.656 -14.502 1.00 89.00 209 ASP A C 1
ATOM 1660 O O . ASP A 1 209 ? -5.688 6.650 -13.776 1.00 89.00 209 ASP A O 1
ATOM 1664 N N . ASN A 1 210 ? -3.579 7.302 -14.157 1.00 91.56 210 ASN A N 1
ATOM 1665 C CA . ASN A 1 210 ? -3.349 7.883 -12.824 1.00 91.56 210 ASN A CA 1
ATOM 1666 C C . ASN A 1 210 ? -3.596 6.853 -11.702 1.00 91.56 210 ASN A C 1
ATOM 1668 O O . ASN A 1 210 ? -4.507 7.020 -10.882 1.00 91.56 210 ASN A O 1
ATOM 1672 N N . PRO A 1 211 ? -2.791 5.775 -11.651 1.00 94.25 211 PRO A N 1
ATOM 1673 C CA . PRO A 1 211 ? -3.064 4.616 -10.804 1.00 94.25 211 PRO A CA 1
ATOM 1674 C C . PRO A 1 211 ? -3.174 4.960 -9.317 1.00 94.25 211 PRO A C 1
ATOM 1676 O O . PRO A 1 211 ? -4.009 4.390 -8.620 1.00 94.25 211 PRO A O 1
ATOM 1679 N N . VAL A 1 212 ? -2.382 5.924 -8.833 1.00 95.94 212 VAL A N 1
ATOM 1680 C CA . VAL A 1 212 ? -2.433 6.380 -7.435 1.00 95.94 212 VAL A CA 1
ATOM 1681 C C . VAL A 1 212 ? -3.782 7.020 -7.122 1.00 95.94 212 VAL A C 1
ATOM 1683 O O . VAL A 1 212 ? -4.430 6.621 -6.159 1.00 95.94 212 VAL A O 1
ATOM 1686 N N . LYS A 1 213 ? -4.237 7.957 -7.963 1.00 95.19 213 LYS A N 1
ATOM 1687 C CA . LYS A 1 213 ? -5.531 8.632 -7.811 1.00 95.19 213 LYS A CA 1
ATOM 1688 C C . LYS A 1 213 ? -6.676 7.625 -7.785 1.00 95.19 213 LYS A C 1
ATOM 1690 O O . LYS A 1 213 ? -7.426 7.577 -6.814 1.00 95.19 213 LYS A O 1
ATOM 1695 N N . GLN A 1 214 ? -6.770 6.783 -8.817 1.00 95.44 214 GLN A N 1
ATOM 1696 C CA . GLN A 1 214 ? -7.857 5.807 -8.936 1.00 95.44 214 GLN A CA 1
ATOM 1697 C C . GLN A 1 214 ? -7.882 4.828 -7.754 1.00 95.44 214 GLN A C 1
ATOM 1699 O O . GLN A 1 214 ? -8.950 4.515 -7.223 1.00 95.44 214 GLN A O 1
ATOM 1704 N N . PHE A 1 215 ? -6.708 4.375 -7.306 1.00 97.12 215 PHE A N 1
ATOM 1705 C CA . PHE A 1 215 ? -6.592 3.508 -6.141 1.00 97.12 215 PHE A CA 1
ATOM 1706 C C . PHE A 1 215 ? -7.037 4.207 -4.853 1.00 97.12 215 PHE A C 1
ATOM 1708 O O . PHE A 1 215 ? -7.867 3.667 -4.121 1.00 97.12 215 PHE A O 1
ATOM 1715 N N . VAL A 1 216 ? -6.523 5.410 -4.575 1.00 96.38 216 VAL A N 1
ATOM 1716 C CA . VAL A 1 216 ? -6.845 6.158 -3.352 1.00 96.38 216 VAL A CA 1
ATOM 1717 C C . VAL A 1 216 ? -8.331 6.498 -3.297 1.00 96.38 216 VAL A C 1
ATOM 1719 O O . VAL A 1 216 ? -8.961 6.265 -2.265 1.00 96.38 216 VAL A O 1
ATOM 1722 N N . GLU A 1 217 ? -8.927 6.952 -4.399 1.00 93.19 217 GLU A N 1
ATOM 1723 C CA . GLU A 1 217 ? -10.371 7.202 -4.496 1.00 93.19 217 GLU A CA 1
ATOM 1724 C C . GLU A 1 217 ? -11.187 5.922 -4.256 1.00 93.19 217 GLU A C 1
ATOM 1726 O O . GLU A 1 217 ? -12.174 5.943 -3.515 1.00 93.19 217 GLU A O 1
ATOM 1731 N N . LEU A 1 218 ? -10.759 4.776 -4.807 1.00 93.56 218 LEU A N 1
ATOM 1732 C CA . LEU A 1 218 ? -11.421 3.490 -4.568 1.00 93.56 218 LEU A CA 1
ATOM 1733 C C . LEU A 1 218 ? -11.458 3.141 -3.075 1.00 93.56 218 LEU A C 1
ATOM 1735 O O . LEU A 1 218 ? -12.499 2.695 -2.580 1.00 93.56 218 LEU A O 1
ATOM 1739 N N . VAL A 1 219 ? -10.330 3.277 -2.376 1.00 94.88 219 VAL A N 1
ATOM 1740 C CA . VAL A 1 219 ? -10.185 2.784 -0.998 1.00 94.88 219 VAL A CA 1
ATOM 1741 C C . VAL A 1 219 ? -10.611 3.794 0.058 1.00 94.88 219 VAL A C 1
ATOM 1743 O O . VAL A 1 219 ? -10.864 3.390 1.186 1.00 94.88 219 VAL A O 1
ATOM 1746 N N . THR A 1 220 ? -10.726 5.079 -0.275 1.00 92.94 220 THR A N 1
ATOM 1747 C CA . THR A 1 220 ? -11.224 6.129 0.636 1.00 92.94 220 THR A CA 1
ATOM 1748 C C . THR A 1 220 ? -12.707 6.444 0.438 1.00 92.94 220 THR A C 1
ATOM 1750 O O . THR A 1 220 ? -13.312 7.112 1.277 1.00 92.94 220 THR A O 1
ATOM 1753 N N . ARG A 1 221 ? -13.347 5.918 -0.619 1.00 87.25 221 ARG A N 1
ATOM 1754 C CA . ARG A 1 221 ? -14.785 6.123 -0.845 1.00 87.25 221 ARG A CA 1
ATOM 1755 C C . ARG A 1 221 ? -15.628 5.665 0.345 1.00 87.25 221 ARG A C 1
ATOM 1757 O O . ARG A 1 221 ? -15.426 4.599 0.935 1.00 87.25 221 ARG A O 1
ATOM 1764 N N . THR A 1 222 ? -16.695 6.410 0.615 1.00 82.25 222 THR A N 1
ATOM 1765 C CA . THR A 1 222 ? -17.683 6.005 1.618 1.00 82.25 222 THR A CA 1
ATOM 1766 C C . THR A 1 222 ? -18.403 4.735 1.165 1.00 82.25 222 THR A C 1
ATOM 1768 O O . THR A 1 222 ? -19.181 4.744 0.211 1.00 82.25 222 THR A O 1
ATOM 1771 N N . THR A 1 223 ? -18.196 3.628 1.880 1.00 80.69 223 THR A N 1
ATOM 1772 C CA . THR A 1 223 ? -18.892 2.362 1.608 1.00 80.69 223 THR A CA 1
ATOM 1773 C C . THR A 1 223 ? -20.015 2.119 2.615 1.00 80.69 223 THR A C 1
ATOM 1775 O O . THR A 1 223 ? -19.894 2.420 3.805 1.00 80.69 223 THR A O 1
ATOM 1778 N N . LYS A 1 224 ? -21.119 1.516 2.155 1.00 80.00 224 LYS A N 1
ATOM 1779 C CA . LYS A 1 224 ? -22.201 1.047 3.042 1.00 80.00 224 LYS A CA 1
ATOM 1780 C C . LYS A 1 224 ? -21.913 -0.326 3.655 1.00 80.00 224 LYS A C 1
ATOM 1782 O O . LYS A 1 224 ? -22.616 -0.714 4.581 1.00 80.00 224 LYS A O 1
ATOM 1787 N N . CYS A 1 225 ? -20.933 -1.055 3.121 1.00 85.56 225 CYS A N 1
ATOM 1788 C CA . CYS A 1 225 ? -20.649 -2.448 3.468 1.00 85.56 225 CYS A CA 1
ATOM 1789 C C . CYS A 1 225 ? -19.566 -2.580 4.541 1.00 85.56 225 CYS A C 1
ATOM 1791 O O . CYS A 1 225 ? -19.647 -3.469 5.388 1.00 85.56 225 CYS A O 1
ATOM 1793 N N . PHE A 1 226 ? -18.559 -1.708 4.499 1.00 89.50 226 PHE A N 1
ATOM 1794 C CA . PHE A 1 226 ? -17.362 -1.793 5.324 1.00 89.50 226 PHE A CA 1
ATOM 1795 C C . PHE A 1 226 ? -17.251 -0.588 6.244 1.00 89.50 226 PHE A C 1
ATOM 1797 O O . PHE A 1 226 ? -17.356 0.566 5.830 1.00 89.50 226 PHE A O 1
ATOM 1804 N N . LYS A 1 227 ? -17.008 -0.877 7.519 1.00 91.38 227 LYS A N 1
ATOM 1805 C CA . LYS A 1 227 ? -16.678 0.122 8.532 1.00 91.38 227 LYS A CA 1
ATOM 1806 C C . LYS A 1 227 ? -15.283 0.679 8.324 1.00 91.38 227 LYS A C 1
ATOM 1808 O O . LYS A 1 227 ? -15.059 1.851 8.594 1.00 91.38 227 LYS A O 1
ATOM 1813 N N . LYS A 1 228 ? -14.370 -0.198 7.913 1.00 93.69 228 LYS A N 1
ATOM 1814 C CA . LYS A 1 228 ? -12.938 0.044 7.828 1.00 93.69 228 LYS A CA 1
ATOM 1815 C C . LYS A 1 228 ? -12.371 -0.690 6.622 1.00 93.69 228 LYS A C 1
ATOM 1817 O O . LYS A 1 228 ? -12.791 -1.819 6.355 1.00 93.69 228 LYS A O 1
ATOM 1822 N N . ILE A 1 229 ? -11.431 -0.057 5.939 1.00 95.88 229 ILE A N 1
ATOM 1823 C CA . ILE A 1 229 ? -10.658 -0.652 4.850 1.00 95.88 229 ILE A CA 1
ATOM 1824 C C . ILE A 1 229 ? -9.193 -0.653 5.286 1.00 95.88 229 ILE A C 1
ATOM 1826 O O . ILE A 1 229 ? -8.703 0.346 5.807 1.00 95.88 229 ILE A O 1
ATOM 1830 N N . ILE A 1 230 ? -8.515 -1.788 5.149 1.00 96.81 230 ILE A N 1
ATOM 1831 C CA . ILE A 1 230 ? -7.102 -1.943 5.498 1.00 96.81 230 ILE A CA 1
ATOM 1832 C C . ILE A 1 230 ? -6.351 -2.302 4.221 1.00 96.81 230 ILE A C 1
ATOM 1834 O O . ILE A 1 230 ? -6.462 -3.419 3.721 1.00 96.81 230 ILE A O 1
ATOM 1838 N N . CYS A 1 231 ? -5.612 -1.341 3.693 1.00 98.06 231 CYS A N 1
ATOM 1839 C CA . CYS A 1 231 ? -4.748 -1.481 2.538 1.00 98.06 231 CYS A CA 1
ATOM 1840 C C . CYS A 1 231 ? -3.380 -2.014 2.974 1.00 98.06 231 CYS A C 1
ATOM 1842 O O . CYS A 1 231 ? -2.768 -1.483 3.902 1.00 98.06 231 CYS A O 1
ATOM 1844 N N . ILE A 1 232 ? -2.898 -3.055 2.306 1.00 95.88 232 ILE A N 1
ATOM 1845 C CA . ILE A 1 232 ? -1.675 -3.774 2.645 1.00 95.88 232 ILE A CA 1
ATOM 1846 C C . ILE A 1 232 ? -0.811 -3.866 1.391 1.00 95.88 232 ILE A C 1
ATOM 1848 O O . ILE A 1 232 ? -1.220 -4.471 0.406 1.00 95.88 232 ILE A O 1
ATOM 1852 N N . ALA A 1 233 ? 0.395 -3.318 1.457 1.00 94.50 233 ALA A N 1
ATOM 1853 C CA . ALA A 1 233 ? 1.429 -3.543 0.450 1.00 94.50 233 ALA A CA 1
ATOM 1854 C C . ALA A 1 233 ? 2.681 -4.134 1.106 1.00 94.50 233 ALA A C 1
ATOM 1856 O O . ALA A 1 233 ? 2.865 -4.081 2.333 1.00 94.50 233 ALA A O 1
ATOM 1857 N N . HIS A 1 234 ? 3.530 -4.764 0.301 1.00 90.44 234 HIS A N 1
ATOM 1858 C CA . HIS A 1 234 ? 4.767 -5.365 0.778 1.00 90.44 234 HIS A CA 1
ATOM 1859 C C . HIS A 1 234 ? 5.930 -4.390 0.639 1.00 90.44 234 HIS A C 1
ATOM 1861 O O . HIS A 1 234 ? 6.307 -4.028 -0.463 1.00 90.44 234 HIS A O 1
ATOM 1867 N N . ASN A 1 235 ? 6.508 -3.985 1.773 1.00 89.31 235 ASN A N 1
ATOM 1868 C CA . ASN A 1 235 ? 7.528 -2.940 1.878 1.00 89.31 235 ASN A CA 1
ATOM 1869 C C . ASN A 1 235 ? 7.012 -1.522 1.555 1.00 89.31 235 ASN A C 1
ATOM 1871 O O . ASN A 1 235 ? 7.790 -0.624 1.224 1.00 89.31 235 ASN A O 1
ATOM 1875 N N . ALA A 1 236 ? 5.711 -1.287 1.763 1.00 90.38 236 ALA A N 1
ATOM 1876 C CA . ALA A 1 236 ? 5.046 -0.017 1.464 1.00 90.38 236 ALA A CA 1
ATOM 1877 C C . ALA A 1 236 ? 5.736 1.194 2.113 1.00 90.38 236 ALA A C 1
ATOM 1879 O O . ALA A 1 236 ? 5.822 2.273 1.529 1.00 90.38 236 ALA A O 1
ATOM 1880 N N . LYS A 1 237 ? 6.275 1.009 3.326 1.00 87.25 237 LYS A N 1
ATOM 1881 C CA . LYS A 1 237 ? 6.908 2.066 4.128 1.00 87.25 237 LYS A CA 1
ATOM 1882 C C . LYS A 1 237 ? 8.109 2.727 3.464 1.00 87.25 237 LYS A C 1
ATOM 1884 O O . LYS A 1 237 ? 8.456 3.855 3.819 1.00 87.25 237 LYS A O 1
ATOM 1889 N N . ALA A 1 238 ? 8.784 1.989 2.588 1.00 84.25 238 ALA A N 1
ATOM 1890 C CA . ALA A 1 238 ? 9.988 2.426 1.901 1.00 84.25 238 ALA A CA 1
ATOM 1891 C C . ALA A 1 238 ? 9.703 2.889 0.467 1.00 84.25 238 ALA A C 1
ATOM 1893 O O . ALA A 1 238 ? 10.607 3.434 -0.158 1.00 84.25 238 ALA A O 1
ATOM 1894 N N . PHE A 1 239 ? 8.485 2.666 -0.038 1.00 87.62 239 PHE A N 1
ATOM 1895 C CA . PHE A 1 239 ? 8.160 2.872 -1.441 1.00 87.62 239 PHE A CA 1
ATOM 1896 C C . PHE A 1 239 ? 6.720 3.369 -1.633 1.00 87.62 239 PHE A C 1
ATOM 1898 O O . PHE A 1 239 ? 6.489 4.578 -1.642 1.00 87.62 239 PHE A O 1
ATOM 1905 N N . ASP A 1 240 ? 5.742 2.463 -1.699 1.00 91.81 240 ASP A N 1
ATOM 1906 C CA . ASP A 1 240 ? 4.368 2.745 -2.135 1.00 91.81 240 ASP A CA 1
ATOM 1907 C C . ASP A 1 240 ? 3.660 3.848 -1.345 1.00 91.81 240 ASP A C 1
ATOM 1909 O O . ASP A 1 240 ? 2.929 4.670 -1.902 1.00 91.81 240 ASP A O 1
ATOM 1913 N N . ALA A 1 241 ? 3.872 3.877 -0.027 1.00 92.94 241 ALA A N 1
ATOM 1914 C CA . ALA A 1 241 ? 3.195 4.813 0.861 1.00 92.94 241 ALA A CA 1
ATOM 1915 C C . ALA A 1 241 ? 3.549 6.278 0.551 1.00 92.94 241 ALA A C 1
ATOM 1917 O O . ALA A 1 241 ? 2.745 7.164 0.839 1.00 92.94 241 ALA A O 1
ATOM 1918 N N . GLN A 1 242 ? 4.715 6.532 -0.056 1.00 92.19 242 GLN A N 1
ATOM 1919 C CA . GLN A 1 242 ? 5.148 7.879 -0.432 1.00 92.19 242 GLN A CA 1
ATOM 1920 C C . GLN A 1 242 ? 4.295 8.442 -1.573 1.00 92.19 242 GLN A C 1
ATOM 1922 O O . GLN A 1 242 ? 3.885 9.597 -1.505 1.00 92.19 242 GLN A O 1
ATOM 1927 N N . PHE A 1 243 ? 3.957 7.626 -2.580 1.00 94.19 243 PHE A N 1
ATOM 1928 C CA . PHE A 1 243 ? 3.086 8.057 -3.680 1.00 94.19 243 PHE A CA 1
ATOM 1929 C C . PHE A 1 243 ? 1.690 8.414 -3.180 1.00 94.19 243 PHE A C 1
ATOM 1931 O O . PHE A 1 243 ? 1.126 9.432 -3.574 1.00 94.19 243 PHE A O 1
ATOM 1938 N N . ILE A 1 244 ? 1.153 7.594 -2.275 1.00 95.75 244 ILE A N 1
ATOM 1939 C CA . ILE A 1 244 ? -0.172 7.813 -1.695 1.00 95.75 244 ILE A CA 1
ATOM 1940 C C . ILE A 1 244 ? -0.180 9.092 -0.852 1.00 95.75 244 ILE A C 1
ATOM 1942 O O . ILE A 1 244 ? -1.082 9.910 -1.010 1.00 95.75 244 ILE A O 1
ATOM 1946 N N . LEU A 1 245 ? 0.821 9.289 0.016 1.00 94.56 245 LEU A N 1
ATOM 1947 C CA . LEU A 1 245 ? 0.910 10.499 0.835 1.00 94.56 245 LEU A CA 1
ATOM 1948 C C . LEU A 1 245 ? 1.053 11.754 -0.033 1.00 94.56 245 LEU A C 1
ATOM 1950 O O . LEU A 1 245 ? 0.353 12.732 0.213 1.00 94.56 245 LEU A O 1
ATOM 1954 N N . LYS A 1 246 ? 1.914 11.710 -1.059 1.00 92.88 246 LYS A N 1
ATOM 1955 C CA . LYS A 1 246 ? 2.092 12.814 -2.009 1.00 92.88 246 LYS A CA 1
ATOM 1956 C C . LYS A 1 246 ? 0.764 13.188 -2.669 1.00 92.88 246 LYS A C 1
ATOM 1958 O O . LYS A 1 246 ? 0.360 14.342 -2.595 1.00 92.88 246 LYS A O 1
ATOM 1963 N N . TYR A 1 247 ? 0.052 12.206 -3.226 1.00 94.50 247 TYR A N 1
ATOM 1964 C CA . TYR A 1 247 ? -1.252 12.433 -3.851 1.00 94.50 247 TYR A CA 1
ATOM 1965 C C . TYR A 1 247 ? -2.262 13.047 -2.869 1.00 94.50 247 TYR A C 1
ATOM 1967 O O . TYR A 1 247 ? -2.930 14.020 -3.205 1.00 94.50 247 TYR A O 1
ATOM 1975 N N . LEU A 1 248 ? -2.346 12.523 -1.642 1.00 93.12 248 LEU A N 1
ATOM 1976 C CA . LEU A 1 248 ? -3.266 13.033 -0.620 1.00 93.12 248 LEU A CA 1
ATOM 1977 C C . LEU A 1 248 ? -3.009 14.503 -0.264 1.00 93.12 248 LEU A C 1
ATOM 1979 O O . LEU A 1 248 ? -3.961 15.243 -0.038 1.00 93.12 248 LEU A O 1
ATOM 1983 N N . VAL A 1 249 ? -1.741 14.913 -0.208 1.00 91.19 249 VAL A N 1
ATOM 1984 C CA . VAL A 1 249 ? -1.339 16.267 0.197 1.00 91.19 249 VAL A CA 1
ATOM 1985 C C . VAL A 1 249 ? -1.408 17.269 -0.957 1.00 91.19 249 VAL A C 1
ATOM 1987 O O . VAL A 1 249 ? -1.801 18.410 -0.736 1.00 91.19 249 VAL A O 1
ATOM 1990 N N . GLU A 1 250 ? -1.004 16.871 -2.165 1.00 90.50 250 GLU A N 1
ATOM 1991 C CA . GLU A 1 250 ? -0.799 17.802 -3.284 1.00 90.50 250 GLU A CA 1
ATOM 1992 C C . GLU A 1 250 ? -1.971 17.846 -4.273 1.00 90.50 250 GLU A C 1
ATOM 1994 O O . GLU A 1 250 ? -2.255 18.900 -4.838 1.00 90.50 250 GLU A O 1
ATOM 1999 N N . GLU A 1 251 ? -2.645 16.717 -4.501 1.00 83.88 251 GLU A N 1
ATOM 2000 C CA . GLU A 1 251 ? -3.547 16.543 -5.651 1.00 83.88 251 GLU A CA 1
ATOM 2001 C C . GLU A 1 251 ? -4.972 16.127 -5.268 1.00 83.88 251 GLU A C 1
ATOM 2003 O O . GLU A 1 251 ? -5.892 16.244 -6.081 1.00 83.88 251 GLU A O 1
ATOM 2008 N N . SER A 1 252 ? -5.172 15.582 -4.066 1.00 82.62 252 SER A N 1
ATOM 2009 C CA . SER A 1 252 ? -6.453 14.986 -3.700 1.00 82.62 252 SER A CA 1
ATOM 2010 C C . SER A 1 252 ? -7.500 16.028 -3.310 1.00 82.62 252 SER A C 1
ATOM 2012 O O . SER A 1 252 ? -7.224 16.997 -2.607 1.00 82.62 252 SER A O 1
ATOM 2014 N N . GLU A 1 253 ? -8.748 15.772 -3.701 1.00 85.75 253 GLU A N 1
ATOM 2015 C CA . GLU A 1 253 ? -9.924 16.518 -3.229 1.00 85.75 253 GLU A CA 1
ATOM 2016 C C . GLU A 1 253 ? -10.453 15.971 -1.886 1.00 85.75 253 GLU A C 1
ATOM 2018 O O . GLU A 1 253 ? -11.536 16.341 -1.424 1.00 85.75 253 GLU A O 1
ATOM 2023 N N . ILE A 1 254 ? -9.717 15.046 -1.260 1.00 84.44 254 ILE A N 1
ATOM 2024 C CA . ILE A 1 254 ? -10.121 14.376 -0.026 1.00 84.44 254 ILE A CA 1
ATOM 2025 C C . ILE A 1 254 ? -9.945 15.350 1.138 1.00 84.44 254 ILE A C 1
ATOM 2027 O O . ILE A 1 254 ? -8.855 15.841 1.412 1.00 84.44 254 ILE A O 1
ATOM 2031 N N . THR A 1 255 ? -11.041 15.622 1.846 1.00 81.88 255 THR A N 1
ATOM 2032 C CA . THR A 1 255 ? -11.054 16.596 2.949 1.00 81.88 255 THR A CA 1
ATOM 2033 C C . THR A 1 255 ? -10.465 16.053 4.250 1.00 81.88 255 THR A C 1
ATOM 2035 O O . THR A 1 255 ? -10.100 16.821 5.140 1.00 81.88 255 THR A O 1
ATOM 2038 N N . GLU A 1 256 ? -10.407 14.730 4.402 1.00 87.12 256 GLU A N 1
ATOM 2039 C CA . GLU A 1 256 ? -9.856 14.077 5.580 1.00 87.12 256 GLU A CA 1
ATOM 2040 C C . GLU A 1 256 ? -8.325 14.136 5.602 1.00 87.12 256 GLU A C 1
ATOM 2042 O O . GLU A 1 256 ? -7.649 13.530 4.776 1.00 87.12 256 GLU A O 1
ATOM 2047 N N . GLU A 1 257 ? -7.774 14.794 6.622 1.00 88.25 257 GLU A N 1
ATOM 2048 C CA . GLU A 1 257 ? -6.326 14.908 6.801 1.00 88.25 257 GLU A CA 1
ATOM 2049 C C . GLU A 1 257 ? -5.664 13.540 7.093 1.00 88.25 257 GLU A C 1
ATOM 2051 O O . GLU A 1 257 ? -6.104 12.820 8.008 1.00 88.25 257 GLU A O 1
ATOM 2056 N N . PRO A 1 258 ? -4.585 13.171 6.370 1.00 93.75 258 PRO A N 1
ATOM 2057 C CA . PRO A 1 258 ? -3.851 11.940 6.622 1.00 93.75 258 PRO A CA 1
ATOM 2058 C C . PRO A 1 258 ? -3.122 11.980 7.966 1.00 93.75 258 PRO A C 1
ATOM 2060 O O . PRO A 1 258 ? -2.308 12.854 8.248 1.00 93.75 258 PRO A O 1
ATOM 2063 N N . ARG A 1 259 ? -3.346 10.957 8.793 1.00 95.44 259 ARG A N 1
ATOM 2064 C CA . ARG A 1 259 ? -2.569 10.711 10.013 1.00 95.44 259 ARG A CA 1
ATOM 2065 C C . ARG A 1 259 ? -1.471 9.709 9.723 1.00 95.44 259 ARG A C 1
ATOM 2067 O O . ARG A 1 259 ? -1.760 8.573 9.351 1.00 95.44 259 ARG A O 1
ATOM 2074 N N . VAL A 1 260 ? -0.226 10.110 9.941 1.00 94.38 260 VAL A N 1
ATOM 2075 C CA . VAL A 1 260 ? 0.949 9.307 9.592 1.00 94.38 260 VAL A CA 1
ATOM 2076 C C . VAL A 1 260 ? 1.737 8.936 10.846 1.00 94.38 260 VAL A C 1
ATOM 2078 O O . VAL A 1 260 ? 1.973 9.770 11.718 1.00 94.38 260 VAL A O 1
ATOM 2081 N N . ILE A 1 261 ? 2.157 7.675 10.932 1.00 93.31 261 ILE A N 1
ATOM 2082 C CA . ILE A 1 261 ? 3.115 7.180 11.922 1.00 93.31 261 ILE A CA 1
ATOM 2083 C C . ILE A 1 261 ? 4.413 6.857 11.189 1.00 93.31 261 ILE A C 1
ATOM 2085 O O . ILE A 1 261 ? 4.434 6.026 10.279 1.00 93.31 261 ILE A O 1
ATOM 2089 N N . LEU A 1 262 ? 5.497 7.506 11.606 1.00 90.62 262 LEU A N 1
ATOM 2090 C CA . LEU A 1 262 ? 6.801 7.429 10.957 1.00 90.62 262 LEU A CA 1
ATOM 2091 C C . LEU A 1 262 ? 7.820 6.651 11.797 1.00 90.62 262 LEU A C 1
ATOM 2093 O O . LEU A 1 262 ? 7.760 6.640 13.026 1.00 90.62 262 LEU A O 1
ATOM 2097 N N . ASN A 1 263 ? 8.798 6.054 11.119 1.00 85.12 263 ASN A N 1
ATOM 2098 C CA . ASN A 1 263 ? 10.064 5.618 11.703 1.00 85.12 263 ASN A CA 1
ATOM 2099 C C . ASN A 1 263 ? 11.206 6.195 10.858 1.00 85.12 263 ASN A C 1
ATOM 2101 O O . ASN A 1 263 ? 11.488 5.708 9.758 1.00 85.12 263 ASN A O 1
ATOM 2105 N N . GLY A 1 264 ? 11.809 7.284 11.337 1.00 88.06 264 GLY A N 1
ATOM 2106 C CA . GLY A 1 264 ? 12.628 8.148 10.490 1.00 88.06 264 GLY A CA 1
ATOM 2107 C C . GLY A 1 264 ? 11.781 8.730 9.356 1.00 88.06 264 GLY A C 1
ATOM 2108 O O . GLY A 1 264 ? 10.731 9.312 9.606 1.00 88.06 264 GLY A O 1
ATOM 2109 N N . THR A 1 265 ? 12.210 8.528 8.111 1.00 85.56 265 THR A N 1
ATOM 2110 C CA . THR A 1 265 ? 11.487 8.964 6.901 1.00 85.56 265 THR A CA 1
ATOM 2111 C C . THR A 1 265 ? 10.493 7.925 6.369 1.00 85.56 265 THR A C 1
ATOM 2113 O O . THR A 1 265 ? 9.766 8.194 5.414 1.00 85.56 265 THR A O 1
ATOM 2116 N N . LYS A 1 266 ? 10.444 6.725 6.964 1.00 86.94 266 LYS A N 1
ATOM 2117 C CA . LYS A 1 266 ? 9.597 5.621 6.493 1.00 86.94 266 LYS A CA 1
ATOM 2118 C C . LYS A 1 266 ? 8.195 5.715 7.084 1.00 86.94 266 LYS A C 1
ATOM 2120 O O . LYS A 1 266 ? 8.047 5.848 8.300 1.00 86.94 266 LYS A O 1
ATOM 2125 N N . ILE A 1 267 ? 7.179 5.565 6.238 1.00 90.62 267 ILE A N 1
ATOM 2126 C CA . ILE A 1 267 ? 5.765 5.601 6.634 1.00 90.62 267 ILE A CA 1
ATOM 2127 C C . ILE A 1 267 ? 5.336 4.214 7.112 1.00 90.62 267 ILE A C 1
ATOM 2129 O O . ILE A 1 267 ? 5.091 3.320 6.313 1.00 90.62 267 ILE A O 1
ATOM 2133 N N . ILE A 1 268 ? 5.258 4.012 8.426 1.00 91.81 268 ILE A N 1
ATOM 2134 C CA . ILE A 1 268 ? 4.902 2.709 9.010 1.00 91.81 268 ILE A CA 1
ATOM 2135 C C . ILE A 1 268 ? 3.403 2.442 8.879 1.00 91.81 268 ILE A C 1
ATOM 2137 O O . ILE A 1 268 ? 3.003 1.335 8.520 1.00 91.81 268 ILE A O 1
ATOM 2141 N N . VAL A 1 269 ? 2.590 3.456 9.180 1.00 94.31 269 VAL A N 1
ATOM 2142 C CA . VAL A 1 269 ? 1.131 3.429 9.039 1.00 94.31 269 VAL A CA 1
ATOM 2143 C C . VAL A 1 269 ? 0.666 4.795 8.562 1.00 94.31 269 VAL A C 1
ATOM 2145 O O . VAL A 1 269 ? 1.140 5.818 9.055 1.00 94.31 269 VAL A O 1
ATOM 2148 N N . MET A 1 270 ? -0.305 4.813 7.657 1.00 96.25 270 MET A N 1
ATOM 2149 C CA . MET A 1 270 ? -1.024 6.022 7.267 1.00 96.25 270 MET A CA 1
ATOM 2150 C C . MET A 1 270 ? -2.528 5.777 7.364 1.00 96.25 270 MET A C 1
ATOM 2152 O O . MET A 1 270 ? -3.010 4.715 6.992 1.00 96.25 270 MET A O 1
ATOM 2156 N N . THR A 1 271 ? -3.283 6.729 7.901 1.00 96.75 271 THR A N 1
ATOM 2157 C CA . THR A 1 271 ? -4.738 6.626 8.074 1.00 96.75 271 THR A CA 1
ATOM 2158 C C . THR A 1 271 ? -5.424 7.842 7.478 1.00 96.75 271 THR A C 1
ATOM 2160 O O . THR A 1 271 ? -5.087 8.963 7.843 1.00 96.75 271 THR A O 1
ATOM 2163 N N . VAL A 1 272 ? -6.420 7.620 6.624 1.00 95.00 272 VAL A N 1
ATOM 2164 C CA . VAL A 1 272 ? -7.265 8.664 6.027 1.00 95.00 272 VAL A CA 1
ATOM 2165 C C . VAL A 1 272 ? -8.714 8.227 6.167 1.00 95.00 272 VAL A C 1
ATOM 2167 O O . VAL A 1 272 ? -9.085 7.149 5.704 1.00 95.00 272 VAL A O 1
ATOM 2170 N N . GLY A 1 273 ? -9.535 9.027 6.848 1.00 92.56 273 GLY A N 1
ATOM 2171 C CA . GLY A 1 273 ? -10.928 8.671 7.118 1.00 92.56 273 GLY A CA 1
ATOM 2172 C C . GLY A 1 273 ? -11.060 7.316 7.829 1.00 92.56 273 GLY A C 1
ATOM 2173 O O . GLY A 1 273 ? -10.608 7.141 8.962 1.00 92.56 273 GLY A O 1
ATOM 2174 N N . ASN A 1 274 ? -11.705 6.350 7.173 1.00 93.06 274 ASN A N 1
ATOM 2175 C CA . ASN A 1 274 ? -11.879 4.978 7.658 1.00 93.06 274 ASN A CA 1
ATOM 2176 C C . ASN A 1 274 ? -10.915 3.962 7.018 1.00 93.06 274 ASN A C 1
ATOM 2178 O O . ASN A 1 274 ? -11.130 2.750 7.155 1.00 93.06 274 ASN A O 1
ATOM 2182 N N . THR A 1 275 ? -9.872 4.445 6.351 1.00 96.69 275 THR A N 1
ATOM 2183 C CA . THR A 1 275 ? -8.921 3.631 5.598 1.00 96.69 275 THR A CA 1
ATOM 2184 C C . THR A 1 275 ? -7.537 3.708 6.220 1.00 96.69 275 THR A C 1
ATOM 2186 O O . THR A 1 275 ? -7.044 4.787 6.539 1.00 96.69 275 THR A O 1
ATOM 2189 N N . GLU A 1 276 ? -6.915 2.550 6.416 1.00 97.25 276 GLU A N 1
ATOM 2190 C CA . GLU A 1 276 ? -5.548 2.417 6.920 1.00 97.25 276 GLU A CA 1
ATOM 2191 C C . GLU A 1 276 ? -4.658 1.775 5.868 1.00 97.25 276 GLU A C 1
ATOM 2193 O O . GLU A 1 276 ? -5.007 0.736 5.326 1.00 97.25 276 GLU A O 1
ATOM 2198 N N . PHE A 1 277 ? -3.489 2.354 5.635 1.00 97.50 277 PHE A N 1
ATOM 2199 C CA . PHE A 1 277 ? -2.418 1.790 4.828 1.00 97.50 277 PHE A CA 1
ATOM 2200 C C . PHE A 1 277 ? -1.336 1.267 5.766 1.00 97.50 277 PHE A C 1
ATOM 2202 O O . PHE A 1 277 ? -0.816 2.019 6.599 1.00 97.50 277 PHE A O 1
ATOM 2209 N N . ILE A 1 278 ? -1.015 -0.018 5.644 1.00 95.38 278 ILE A N 1
ATOM 2210 C CA . ILE A 1 278 ? -0.009 -0.695 6.461 1.00 95.38 278 ILE A CA 1
ATOM 2211 C C . ILE A 1 278 ? 1.011 -1.416 5.584 1.00 95.38 278 ILE A C 1
ATOM 2213 O O . ILE A 1 278 ? 0.693 -1.964 4.529 1.00 95.38 278 ILE A O 1
ATOM 2217 N N . ASP A 1 279 ? 2.249 -1.451 6.062 1.00 92.69 279 ASP A N 1
ATOM 2218 C CA . ASP A 1 279 ? 3.308 -2.253 5.462 1.00 92.69 279 ASP A CA 1
ATOM 2219 C C . ASP A 1 279 ? 3.355 -3.651 6.093 1.00 92.69 279 ASP A C 1
ATOM 2221 O O . ASP A 1 279 ? 3.594 -3.800 7.298 1.00 92.69 279 ASP A O 1
ATOM 2225 N N . SER A 1 280 ? 3.176 -4.679 5.262 1.00 90.62 280 SER A N 1
ATOM 2226 C CA . SER A 1 280 ? 3.234 -6.078 5.697 1.00 90.62 280 SER A CA 1
ATOM 2227 C C . SER A 1 280 ? 4.610 -6.499 6.225 1.00 90.62 280 SER A C 1
ATOM 2229 O O . SER A 1 280 ? 4.662 -7.366 7.096 1.00 90.62 280 SER A O 1
ATOM 2231 N N . VAL A 1 281 ? 5.715 -5.858 5.815 1.00 89.38 2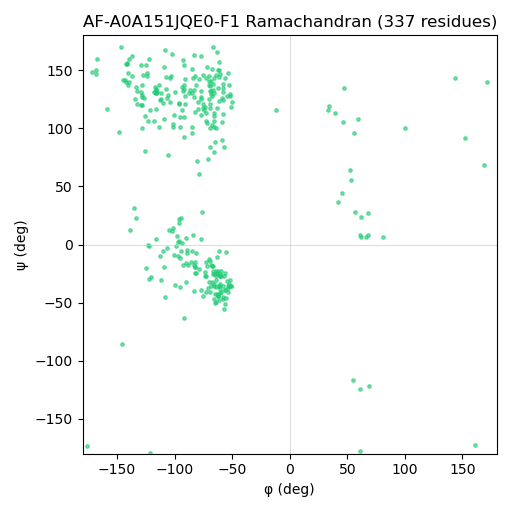81 VAL A N 1
ATOM 2232 C CA . VAL A 1 281 ? 7.079 -6.209 6.274 1.00 89.38 281 VAL A CA 1
ATOM 2233 C C . VAL A 1 281 ? 7.263 -5.968 7.775 1.00 89.38 281 VAL A C 1
ATOM 2235 O O . VAL A 1 281 ? 8.106 -6.596 8.409 1.00 89.38 281 VAL A O 1
ATOM 2238 N N . ASN A 1 282 ? 6.457 -5.095 8.386 1.00 85.69 282 ASN A N 1
ATOM 2239 C CA . ASN A 1 282 ? 6.475 -4.908 9.843 1.00 85.69 282 ASN A CA 1
ATOM 2240 C C . ASN A 1 282 ? 5.952 -6.133 10.614 1.00 85.69 282 ASN A C 1
ATOM 2242 O O . ASN A 1 282 ? 6.212 -6.255 11.809 1.00 85.69 282 ASN A O 1
ATOM 2246 N N . TYR A 1 283 ? 5.222 -7.022 9.941 1.00 87.31 283 TYR A N 1
ATOM 2247 C CA . TYR A 1 283 ? 4.649 -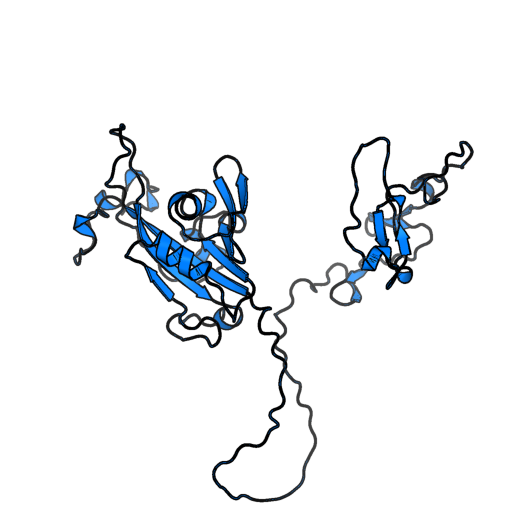8.243 10.508 1.00 87.31 283 TYR A CA 1
ATOM 2248 C C . TYR A 1 283 ? 5.315 -9.503 9.942 1.00 87.31 283 TYR A C 1
ATOM 2250 O O . TYR A 1 283 ? 5.422 -10.507 10.641 1.00 87.31 283 TYR A O 1
ATOM 2258 N N . LEU A 1 284 ? 5.782 -9.434 8.692 1.00 88.19 284 LEU A N 1
ATOM 2259 C CA . LEU A 1 284 ? 6.430 -10.506 7.942 1.00 88.19 284 LEU A CA 1
ATOM 2260 C C . LEU A 1 284 ? 7.794 -10.006 7.429 1.00 88.19 284 LEU A C 1
ATOM 2262 O O . LEU A 1 284 ? 7.889 -9.575 6.279 1.00 88.19 284 LEU A O 1
ATOM 2266 N N . PRO A 1 285 ? 8.849 -10.004 8.267 1.00 85.50 285 PRO A N 1
ATOM 2267 C CA . PRO A 1 285 ? 10.137 -9.384 7.950 1.00 85.50 285 PRO A CA 1
ATOM 2268 C C . PRO A 1 285 ? 10.995 -10.262 7.019 1.00 85.50 285 PRO A C 1
ATOM 2270 O O . PRO A 1 285 ? 12.085 -10.697 7.382 1.00 85.50 285 PRO A O 1
ATOM 2273 N N . MET A 1 286 ? 10.490 -10.548 5.821 1.00 84.38 286 MET A N 1
ATOM 2274 C CA . MET A 1 286 ? 11.140 -11.351 4.776 1.00 84.38 286 MET A CA 1
ATOM 2275 C C . MET A 1 286 ? 10.759 -10.832 3.385 1.00 84.38 286 MET A C 1
ATOM 2277 O O . MET A 1 286 ? 9.876 -9.981 3.284 1.00 84.38 286 MET A O 1
ATOM 2281 N N . ARG A 1 287 ? 11.419 -11.307 2.317 1.00 82.25 287 ARG A N 1
ATOM 2282 C CA . ARG A 1 287 ? 11.071 -10.901 0.944 1.00 82.25 287 ARG A CA 1
ATOM 2283 C C . ARG A 1 287 ? 9.750 -11.540 0.532 1.00 82.25 287 ARG A C 1
ATOM 2285 O O . ARG A 1 287 ? 9.435 -12.650 0.950 1.00 82.25 287 ARG A O 1
ATOM 2292 N N . LEU A 1 288 ? 9.038 -10.883 -0.379 1.00 81.50 288 LEU A N 1
ATOM 2293 C CA . LEU A 1 288 ? 7.807 -11.410 -0.970 1.00 81.50 288 LEU A CA 1
ATOM 2294 C C . LEU A 1 288 ? 8.004 -12.810 -1.581 1.00 81.50 288 LEU A C 1
ATOM 2296 O O . LEU A 1 288 ? 7.170 -13.682 -1.371 1.00 81.50 288 LEU A O 1
ATOM 2300 N N . ALA A 1 289 ? 9.135 -13.034 -2.260 1.00 80.00 289 ALA A N 1
ATOM 2301 C CA . ALA A 1 289 ? 9.491 -14.324 -2.861 1.00 80.00 289 ALA A CA 1
ATOM 2302 C C . ALA A 1 289 ? 9.748 -15.440 -1.829 1.00 80.00 289 ALA A C 1
ATOM 2304 O O . ALA A 1 289 ? 9.606 -16.614 -2.149 1.00 80.00 289 ALA A O 1
ATOM 2305 N N . ASP A 1 290 ? 10.079 -15.089 -0.582 1.00 81.31 290 ASP A N 1
ATOM 2306 C CA . ASP A 1 290 ? 10.332 -16.067 0.482 1.00 81.31 290 ASP A CA 1
ATOM 2307 C C . ASP A 1 290 ? 9.032 -16.502 1.191 1.00 81.31 290 ASP A C 1
ATOM 2309 O O . ASP A 1 290 ? 9.025 -17.509 1.906 1.00 81.31 290 ASP A O 1
ATOM 2313 N N . LEU A 1 291 ? 7.923 -15.765 1.008 1.00 81.81 291 LEU A N 1
ATOM 2314 C CA . LEU A 1 291 ? 6.658 -16.029 1.704 1.00 81.81 291 LEU A CA 1
ATOM 2315 C C . LEU A 1 291 ? 6.073 -17.418 1.397 1.00 81.81 291 LEU A C 1
ATOM 2317 O O . LEU A 1 291 ? 5.727 -18.102 2.362 1.00 81.81 291 LEU A O 1
ATOM 2321 N N . PRO A 1 292 ? 5.973 -17.889 0.133 1.00 82.44 292 PRO A N 1
ATOM 2322 C CA . PRO A 1 292 ? 5.389 -19.203 -0.149 1.00 82.44 292 PRO A CA 1
ATOM 2323 C C . PRO A 1 292 ? 6.097 -20.319 0.626 1.00 82.44 292 PRO A C 1
ATOM 2325 O O . PRO A 1 292 ? 5.456 -21.100 1.334 1.00 82.44 292 PRO A O 1
ATOM 2328 N N . LYS A 1 293 ? 7.435 -20.294 0.611 1.00 81.69 293 LYS A N 1
ATOM 2329 C CA . LYS A 1 293 ? 8.285 -21.234 1.343 1.00 81.69 293 LYS A CA 1
ATOM 2330 C C . LYS A 1 293 ? 8.091 -21.142 2.856 1.00 81.69 293 LYS A C 1
ATOM 2332 O O . LYS A 1 293 ? 7.993 -22.172 3.520 1.00 81.69 293 LYS A O 1
ATOM 2337 N N . ALA A 1 294 ? 8.018 -19.932 3.412 1.00 82.12 294 ALA A N 1
ATOM 2338 C CA . ALA A 1 294 ? 7.837 -19.726 4.849 1.00 82.12 294 ALA A CA 1
ATOM 2339 C C . ALA A 1 294 ? 6.488 -20.257 5.370 1.00 82.12 294 ALA A C 1
ATOM 2341 O O . ALA A 1 294 ? 6.409 -20.707 6.513 1.00 82.12 294 ALA A O 1
ATOM 2342 N N . PHE A 1 295 ? 5.444 -20.236 4.536 1.00 82.12 295 PHE A N 1
ATOM 2343 C CA . PHE A 1 295 ? 4.106 -20.727 4.881 1.00 82.12 295 PHE A CA 1
ATOM 2344 C C . PHE A 1 295 ? 3.830 -22.166 4.423 1.00 82.12 295 PHE A C 1
ATOM 2346 O O . PHE A 1 295 ? 2.723 -22.664 4.627 1.00 82.12 295 PHE A O 1
ATOM 2353 N N . GLY A 1 296 ? 4.815 -22.851 3.830 1.00 79.44 296 GLY A N 1
ATOM 2354 C CA . GLY A 1 296 ? 4.637 -24.204 3.295 1.00 79.44 296 GLY A CA 1
ATOM 2355 C C . GLY A 1 296 ? 3.606 -24.272 2.166 1.00 79.44 296 GLY A C 1
ATOM 2356 O O . GLY A 1 296 ? 3.005 -25.324 1.940 1.00 79.44 296 GLY A O 1
ATOM 2357 N N . LEU A 1 297 ? 3.370 -23.150 1.483 1.00 78.25 297 LEU A N 1
ATOM 2358 C CA . LEU A 1 297 ? 2.557 -23.118 0.277 1.00 78.25 297 LEU A CA 1
ATOM 2359 C C . LEU A 1 297 ? 3.355 -23.818 -0.827 1.00 78.25 297 LEU A C 1
ATOM 2361 O O . LEU A 1 297 ? 4.576 -23.675 -0.899 1.00 78.25 297 LEU A O 1
ATOM 2365 N N . LYS A 1 298 ? 2.676 -24.605 -1.673 1.00 66.31 298 LYS A N 1
ATOM 2366 C CA . LYS A 1 298 ? 3.297 -25.096 -2.917 1.00 66.31 298 LYS A CA 1
ATOM 2367 C C . LYS A 1 298 ? 3.824 -23.881 -3.679 1.00 66.31 298 LYS A C 1
ATOM 2369 O O . LYS A 1 298 ? 3.189 -22.838 -3.563 1.00 66.31 298 LYS A O 1
ATOM 2374 N N . ASP A 1 299 ? 4.920 -24.018 -4.429 1.00 58.47 299 ASP A N 1
ATOM 2375 C CA . ASP A 1 299 ? 5.463 -22.950 -5.284 1.00 58.47 299 ASP A CA 1
ATOM 2376 C C . ASP A 1 299 ? 4.386 -22.495 -6.283 1.00 58.47 299 ASP A C 1
ATOM 2378 O O . ASP A 1 299 ? 4.232 -23.003 -7.39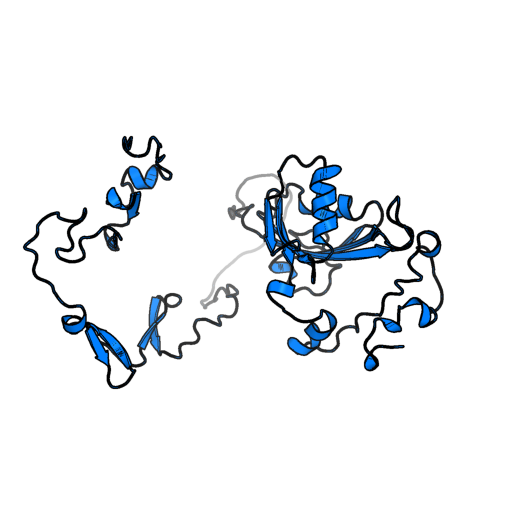3 1.00 58.47 299 ASP A O 1
ATOM 2382 N N . THR A 1 300 ? 3.528 -21.596 -5.822 1.00 52.06 300 THR A N 1
ATOM 2383 C CA . THR A 1 300 ? 2.400 -21.044 -6.544 1.00 52.06 300 THR A CA 1
ATOM 2384 C C . THR A 1 300 ? 2.953 -19.799 -7.190 1.00 52.06 300 THR A C 1
ATOM 2386 O O . THR A 1 300 ? 2.998 -18.746 -6.557 1.00 52.06 300 THR A O 1
ATOM 2389 N N . SER A 1 301 ? 3.421 -19.970 -8.427 1.00 52.16 301 SER A N 1
ATOM 2390 C CA . SER A 1 301 ? 3.996 -18.944 -9.300 1.00 52.16 301 SER A CA 1
ATOM 2391 C C . SER A 1 301 ? 5.227 -18.236 -8.730 1.00 52.16 301 SER A C 1
ATOM 2393 O O . SER A 1 301 ? 5.123 -17.370 -7.862 1.00 52.16 301 SER A O 1
ATOM 2395 N N . ASP A 1 302 ? 6.393 -18.550 -9.293 1.00 55.44 302 ASP A N 1
ATOM 2396 C CA . ASP A 1 302 ? 7.580 -17.710 -9.165 1.00 55.44 302 ASP A CA 1
ATOM 2397 C C . ASP A 1 302 ? 7.197 -16.273 -9.532 1.00 55.44 302 ASP A C 1
ATOM 2399 O O . ASP A 1 302 ? 6.670 -16.017 -10.621 1.00 55.44 302 ASP A O 1
ATOM 2403 N N . LYS A 1 303 ? 7.420 -15.322 -8.619 1.00 59.28 303 LYS A N 1
ATOM 2404 C CA . LYS A 1 303 ? 7.301 -13.905 -8.965 1.00 59.28 303 LYS A CA 1
ATOM 2405 C C . LYS A 1 303 ? 8.281 -13.655 -10.112 1.00 59.28 303 LYS A C 1
ATOM 2407 O O . LYS A 1 303 ? 9.488 -13.762 -9.919 1.00 59.28 303 LYS A O 1
ATOM 2412 N N . GLY A 1 304 ? 7.758 -13.367 -11.301 1.00 63.28 304 GLY A N 1
ATOM 2413 C CA . GLY A 1 304 ? 8.585 -13.082 -12.468 1.00 63.28 304 GLY A CA 1
ATOM 2414 C C . GLY A 1 304 ? 9.476 -11.863 -12.227 1.00 63.28 304 GLY A C 1
ATOM 2415 O O . GLY A 1 304 ? 9.082 -10.922 -11.533 1.00 63.28 304 GLY A O 1
ATOM 2416 N N . ASN A 1 305 ? 10.675 -11.870 -12.809 1.00 70.56 305 ASN A N 1
ATOM 2417 C CA . ASN A 1 305 ? 11.536 -10.692 -12.814 1.00 70.56 305 ASN A CA 1
ATOM 2418 C C . ASN A 1 305 ? 10.883 -9.596 -13.662 1.00 70.56 305 ASN A C 1
ATOM 2420 O O . ASN A 1 305 ? 10.430 -9.857 -14.777 1.00 70.56 305 ASN A O 1
ATOM 2424 N N . PHE A 1 306 ? 10.836 -8.371 -13.142 1.00 73.62 306 PHE A N 1
ATOM 2425 C CA . PHE A 1 306 ? 10.259 -7.237 -13.855 1.00 73.62 306 PHE A CA 1
ATOM 2426 C C . PHE A 1 306 ? 11.358 -6.486 -14.632 1.00 73.62 306 PHE A C 1
ATOM 2428 O O . PHE A 1 306 ? 12.415 -6.202 -14.063 1.00 73.62 306 PHE A O 1
ATOM 2435 N N . PRO A 1 307 ? 11.165 -6.162 -15.925 1.00 80.12 307 PRO A N 1
ATOM 2436 C CA . PRO A 1 307 ? 12.195 -5.531 -16.747 1.00 80.12 307 PRO A CA 1
ATOM 2437 C C . PRO A 1 307 ? 12.264 -4.020 -16.485 1.00 80.12 307 PRO A C 1
ATOM 2439 O O . PRO A 1 307 ? 11.849 -3.203 -17.311 1.00 80.12 307 PRO A O 1
ATOM 2442 N N . HIS A 1 308 ? 12.783 -3.639 -15.316 1.00 78.62 308 HIS A N 1
ATOM 2443 C CA . HIS A 1 308 ? 12.812 -2.253 -14.836 1.00 78.62 308 HIS A CA 1
ATOM 2444 C C . HIS A 1 308 ? 13.426 -1.264 -15.840 1.00 78.62 308 HIS A C 1
ATOM 2446 O O . HIS A 1 308 ? 12.945 -0.141 -15.957 1.00 78.62 308 HIS A O 1
ATOM 2452 N N . LEU A 1 309 ? 14.445 -1.682 -16.600 1.00 81.44 309 LEU A N 1
ATOM 2453 C CA . LEU A 1 309 ? 15.139 -0.815 -17.561 1.00 81.44 309 LEU A CA 1
ATOM 2454 C C . LEU A 1 309 ? 14.431 -0.719 -18.918 1.00 81.44 309 LEU A C 1
ATOM 2456 O O . LEU A 1 309 ? 14.714 0.192 -19.690 1.00 81.44 309 LEU A O 1
ATOM 2460 N N . PHE A 1 310 ? 13.528 -1.652 -19.228 1.00 84.12 310 PHE A N 1
ATOM 2461 C CA . PHE A 1 310 ? 12.696 -1.590 -20.434 1.00 84.12 310 PHE A CA 1
ATOM 2462 C C . PHE A 1 310 ? 11.352 -0.905 -20.184 1.00 84.12 310 PHE A C 1
ATOM 2464 O O . PHE A 1 310 ? 10.702 -0.484 -21.141 1.00 84.12 310 PHE A O 1
ATOM 2471 N N . ASN A 1 311 ? 10.940 -0.787 -18.917 1.00 82.06 311 ASN A N 1
ATOM 2472 C CA . ASN A 1 311 ? 9.692 -0.159 -18.501 1.00 82.06 311 ASN A CA 1
ATOM 2473 C C . ASN A 1 311 ? 9.734 1.369 -18.697 1.00 82.06 311 ASN A C 1
ATOM 2475 O O . ASN A 1 311 ? 9.849 2.125 -17.735 1.00 82.06 311 ASN A O 1
ATOM 2479 N N . THR A 1 312 ? 9.656 1.817 -19.951 1.00 84.31 312 THR A N 1
ATOM 2480 C CA . THR A 1 312 ? 9.567 3.230 -20.352 1.00 84.31 312 THR A CA 1
ATOM 2481 C C . THR A 1 312 ? 8.173 3.554 -20.866 1.00 84.31 312 THR A C 1
ATOM 2483 O O . THR A 1 312 ? 7.370 2.650 -21.130 1.00 84.31 312 THR A O 1
ATOM 2486 N N . ARG A 1 313 ? 7.864 4.843 -21.026 1.00 80.94 313 ARG A N 1
ATOM 2487 C CA . ARG A 1 313 ? 6.576 5.290 -21.575 1.00 80.94 313 ARG A CA 1
ATOM 2488 C C . ARG A 1 313 ? 6.280 4.708 -22.963 1.00 80.94 313 ARG A C 1
ATOM 2490 O O . ARG A 1 313 ? 5.143 4.329 -23.234 1.00 80.94 313 ARG A O 1
ATOM 2497 N N . GLU A 1 314 ? 7.286 4.609 -23.822 1.00 83.31 314 GLU A N 1
ATOM 2498 C CA . GLU A 1 314 ? 7.164 4.124 -25.203 1.00 83.31 314 GLU A CA 1
ATOM 2499 C C . GLU A 1 314 ? 6.873 2.620 -25.252 1.00 83.31 314 GLU A C 1
ATOM 2501 O O . GLU A 1 314 ? 6.147 2.146 -26.125 1.00 83.31 314 GLU A O 1
ATOM 2506 N N . ASN A 1 315 ? 7.388 1.874 -24.274 1.00 83.06 315 ASN A N 1
ATOM 2507 C CA . ASN A 1 315 ? 7.329 0.416 -24.243 1.00 83.06 315 ASN A CA 1
ATOM 2508 C C . ASN A 1 315 ? 6.131 -0.146 -23.457 1.00 83.06 315 ASN A C 1
ATOM 2510 O O . ASN A 1 315 ? 5.967 -1.362 -23.392 1.00 83.06 315 ASN A O 1
ATOM 2514 N N . GLN A 1 316 ? 5.253 0.698 -22.899 1.00 75.19 316 GLN A N 1
ATOM 2515 C CA . GLN A 1 316 ? 4.092 0.258 -22.098 1.00 75.19 316 GLN A CA 1
ATOM 2516 C C . GLN A 1 316 ? 3.106 -0.648 -22.857 1.00 75.19 316 GLN A C 1
ATOM 2518 O O . GLN A 1 316 ? 2.338 -1.388 -22.244 1.00 75.19 316 GLN A O 1
ATOM 2523 N N . SER A 1 317 ? 3.098 -0.569 -24.190 1.00 75.94 317 SER A N 1
ATOM 2524 C CA . SER A 1 317 ? 2.229 -1.366 -25.068 1.00 75.94 317 SER A CA 1
ATOM 2525 C C . SER A 1 317 ? 2.949 -2.547 -25.727 1.00 75.94 317 SER A C 1
ATOM 2527 O O . SER A 1 317 ? 2.411 -3.162 -26.647 1.00 75.94 317 SER A O 1
ATOM 2529 N N . TYR A 1 318 ? 4.163 -2.871 -25.271 1.00 79.31 318 TYR A N 1
ATOM 2530 C CA . TYR A 1 318 ? 4.962 -3.951 -25.832 1.00 79.31 318 TYR A CA 1
ATOM 2531 C C . TYR A 1 318 ? 4.260 -5.308 -25.692 1.00 79.31 318 TYR A C 1
ATOM 2533 O O . TYR A 1 318 ? 3.935 -5.756 -24.593 1.00 79.31 318 TYR A O 1
ATOM 2541 N N . ILE A 1 319 ? 4.069 -5.977 -26.829 1.00 78.00 319 ILE A N 1
ATOM 2542 C CA . ILE A 1 319 ? 3.616 -7.364 -26.924 1.00 78.00 319 ILE A CA 1
ATOM 2543 C C . ILE A 1 319 ? 4.648 -8.088 -27.784 1.00 78.00 319 ILE A C 1
ATOM 2545 O O . ILE A 1 319 ? 4.766 -7.823 -28.981 1.00 78.00 319 ILE A O 1
ATOM 2549 N N . GLY A 1 320 ? 5.425 -8.975 -27.172 1.00 82.88 320 GLY A N 1
ATOM 2550 C CA . GLY A 1 320 ? 6.544 -9.625 -27.839 1.00 82.88 320 GLY A CA 1
ATOM 2551 C C . GLY A 1 320 ? 7.229 -10.677 -26.966 1.00 82.88 320 GLY A C 1
ATOM 2552 O O . GLY A 1 320 ? 6.713 -11.017 -25.899 1.00 82.88 320 GLY A O 1
ATOM 2553 N N . PRO A 1 321 ? 8.355 -11.239 -27.435 1.00 84.06 321 PRO A N 1
ATOM 2554 C CA . PRO A 1 321 ? 9.128 -12.224 -26.684 1.00 84.06 321 PRO A CA 1
ATOM 2555 C C . PRO A 1 321 ? 9.698 -11.658 -25.373 1.00 84.06 321 PRO A C 1
ATOM 2557 O O . PRO A 1 321 ? 9.758 -10.449 -25.164 1.00 84.06 321 PRO A O 1
ATOM 2560 N N . ILE A 1 322 ? 10.150 -12.556 -24.494 1.00 81.88 322 ILE A N 1
ATOM 2561 C CA . ILE A 1 322 ? 10.887 -12.185 -23.278 1.00 81.88 322 ILE A CA 1
ATOM 2562 C C . ILE A 1 322 ? 12.134 -11.380 -23.668 1.00 81.88 322 ILE A C 1
ATOM 2564 O O . ILE A 1 322 ? 12.809 -11.689 -24.652 1.00 81.88 322 ILE A O 1
ATOM 2568 N N . LEU A 1 323 ? 12.405 -10.326 -22.902 1.00 83.56 323 LEU A N 1
ATOM 2569 C CA . LEU A 1 323 ? 13.487 -9.388 -23.166 1.00 83.56 323 LEU A CA 1
ATOM 2570 C C . LEU A 1 323 ? 14.844 -9.975 -22.765 1.00 83.56 323 LEU A C 1
ATOM 2572 O O . LEU A 1 323 ? 14.936 -10.913 -21.979 1.00 83.56 323 LEU A O 1
ATOM 2576 N N . ASP A 1 324 ? 15.911 -9.376 -23.284 1.00 83.50 324 ASP A N 1
ATOM 2577 C CA . ASP A 1 324 ? 17.280 -9.704 -22.888 1.00 83.50 324 ASP A CA 1
ATOM 2578 C C . ASP A 1 324 ? 17.516 -9.431 -21.387 1.00 83.50 324 ASP A C 1
ATOM 2580 O O . ASP A 1 324 ? 17.001 -8.447 -20.843 1.00 83.50 324 ASP A O 1
ATOM 2584 N N . ALA A 1 325 ? 18.329 -10.268 -20.732 1.00 82.62 325 ALA A N 1
ATOM 2585 C CA . ALA A 1 325 ? 18.640 -10.184 -19.302 1.00 82.62 325 ALA A CA 1
ATOM 2586 C C . ALA A 1 325 ? 19.114 -8.785 -18.868 1.00 82.62 325 ALA A C 1
ATOM 2588 O O . ALA A 1 325 ? 18.805 -8.340 -17.761 1.00 82.62 325 ALA A O 1
ATOM 2589 N N . ARG A 1 326 ? 19.779 -8.033 -19.758 1.00 84.19 326 ARG A N 1
ATOM 2590 C CA . ARG A 1 326 ? 20.226 -6.656 -19.494 1.00 84.19 326 ARG A CA 1
ATOM 2591 C C . ARG A 1 326 ? 19.100 -5.706 -19.090 1.00 84.19 326 ARG A C 1
ATOM 2593 O O . ARG A 1 326 ? 19.375 -4.708 -18.440 1.00 84.19 326 ARG A O 1
ATOM 2600 N N . TYR A 1 327 ? 17.851 -5.984 -19.467 1.00 80.88 327 TYR A N 1
ATOM 2601 C CA . TYR A 1 327 ? 16.704 -5.131 -19.149 1.00 80.88 327 TYR A CA 1
ATOM 2602 C C . TYR A 1 327 ? 16.146 -5.338 -17.732 1.00 80.88 327 TYR A C 1
ATOM 2604 O O . TYR A 1 327 ? 15.298 -4.561 -17.288 1.00 80.88 327 TYR A O 1
ATOM 2612 N N . TYR A 1 328 ? 16.641 -6.345 -17.011 1.00 81.12 328 TYR A N 1
ATOM 2613 C CA . TYR A 1 328 ? 16.179 -6.738 -15.678 1.00 81.12 328 TYR A CA 1
ATOM 2614 C C . TYR A 1 328 ? 17.137 -6.310 -14.556 1.00 81.12 328 TYR A C 1
ATOM 2616 O O . TYR A 1 328 ? 16.988 -6.752 -13.423 1.00 81.12 328 TYR A O 1
ATOM 2624 N N . SER A 1 329 ? 18.116 -5.444 -14.843 1.00 77.31 329 SER A N 1
ATOM 2625 C CA . SER A 1 329 ? 19.117 -4.977 -13.866 1.00 77.31 329 SER A CA 1
ATOM 2626 C C . SER A 1 329 ? 19.858 -6.122 -13.141 1.00 77.31 329 SER A C 1
ATOM 2628 O O . SER A 1 329 ? 19.886 -6.149 -11.907 1.00 77.31 329 SER A O 1
ATOM 2630 N N . PRO A 1 330 ? 20.504 -7.059 -13.867 1.00 74.25 330 PRO A N 1
ATOM 2631 C CA . PRO A 1 330 ? 21.128 -8.249 -13.274 1.00 74.25 330 PRO A CA 1
ATOM 2632 C C . PRO A 1 330 ? 22.214 -7.904 -12.241 1.00 74.25 330 PRO A C 1
ATOM 2634 O O . PRO A 1 330 ? 22.430 -8.642 -11.278 1.00 74.25 330 PRO A O 1
ATOM 2637 N N . ASP A 1 331 ? 22.858 -6.745 -12.376 1.00 75.62 331 ASP A N 1
ATOM 2638 C CA . ASP A 1 331 ? 23.883 -6.271 -11.440 1.00 75.62 331 ASP A CA 1
ATOM 2639 C C . ASP A 1 331 ? 23.339 -6.006 -10.028 1.00 75.62 331 ASP A C 1
ATOM 2641 O O . ASP A 1 331 ? 24.075 -6.140 -9.050 1.00 75.62 331 ASP A O 1
ATOM 2645 N N . GLN A 1 332 ? 22.048 -5.677 -9.908 1.00 70.00 332 GLN A N 1
ATOM 2646 C CA . GLN A 1 332 ? 21.366 -5.431 -8.632 1.00 70.00 332 GLN A CA 1
ATOM 2647 C C . GLN A 1 332 ? 20.763 -6.706 -8.020 1.00 70.00 332 GLN A C 1
ATOM 2649 O O . GLN A 1 332 ? 20.296 -6.685 -6.880 1.00 70.00 332 GLN A O 1
ATOM 2654 N N . MET A 1 333 ? 20.786 -7.818 -8.758 1.00 72.38 333 MET A N 1
ATOM 2655 C CA . MET A 1 333 ? 20.292 -9.119 -8.317 1.00 72.38 333 MET A CA 1
ATOM 2656 C C . MET A 1 333 ? 21.404 -9.950 -7.670 1.00 72.38 333 MET A C 1
ATOM 2658 O O . MET A 1 333 ? 22.597 -9.794 -7.973 1.00 72.38 333 MET A O 1
ATOM 2662 N N . LYS A 1 334 ? 21.011 -10.871 -6.780 1.00 69.25 334 LYS A N 1
ATOM 2663 C CA . LYS A 1 334 ? 21.935 -11.885 -6.255 1.00 69.25 334 LYS A CA 1
ATOM 2664 C C . LYS A 1 334 ? 22.454 -12.755 -7.405 1.00 69.25 334 LYS A C 1
ATOM 2666 O O . LYS A 1 334 ? 21.706 -12.979 -8.351 1.00 69.25 334 LYS A O 1
ATOM 2671 N N . PRO A 1 335 ? 23.677 -13.309 -7.320 1.00 68.94 335 PRO A N 1
ATOM 2672 C CA . PRO A 1 335 ? 24.225 -14.167 -8.373 1.00 68.94 335 PRO A CA 1
ATOM 2673 C C . PRO A 1 335 ? 23.305 -15.329 -8.777 1.00 68.94 335 PRO A C 1
ATOM 2675 O O . PRO A 1 335 ? 23.256 -15.679 -9.946 1.00 68.94 335 PRO A O 1
ATOM 2678 N N . GLU A 1 336 ? 22.554 -15.879 -7.820 1.00 68.38 336 GLU A N 1
ATOM 2679 C CA . GLU A 1 336 ? 21.588 -16.973 -8.009 1.00 68.38 336 GLU A CA 1
ATOM 2680 C C . GLU A 1 336 ? 20.313 -16.554 -8.769 1.00 68.38 336 GLU A C 1
ATOM 2682 O O . GLU A 1 336 ? 19.590 -17.410 -9.264 1.00 68.38 336 GLU A O 1
ATOM 2687 N N . GLU A 1 337 ? 20.027 -15.251 -8.842 1.00 63.88 337 GLU A N 1
ATOM 2688 C CA . GLU A 1 337 ? 18.808 -14.664 -9.426 1.00 63.88 337 GLU A CA 1
ATOM 2689 C C . GLU A 1 337 ? 19.072 -13.994 -10.790 1.00 63.88 337 GLU A C 1
ATOM 2691 O O . GLU A 1 337 ? 18.140 -13.505 -11.429 1.00 63.88 337 GLU A O 1
ATOM 2696 N N . ARG A 1 338 ? 20.336 -13.957 -11.239 1.00 67.75 338 ARG A N 1
ATOM 2697 C CA . ARG A 1 338 ? 20.733 -13.409 -12.544 1.00 67.75 338 ARG A CA 1
ATOM 2698 C C . ARG A 1 338 ? 20.336 -14.395 -13.644 1.00 67.75 338 ARG A C 1
ATOM 2700 O O . ARG A 1 338 ? 20.834 -15.518 -13.657 1.00 67.75 338 ARG A O 1
ATOM 2707 N N . MET A 1 339 ? 19.422 -13.962 -14.515 1.00 58.34 339 MET A N 1
ATOM 2708 C CA . MET A 1 339 ? 18.947 -14.715 -15.686 1.00 58.34 339 MET A CA 1
ATOM 2709 C C . MET A 1 339 ? 20.024 -14.910 -16.748 1.00 58.34 339 MET A C 1
ATOM 2711 O O . MET A 1 339 ? 20.845 -13.980 -16.930 1.00 58.34 339 MET A O 1
#